Protein AF-A0A1Q7ZIK5-F1 (afdb_monomer_lite)

pLDDT: mean 87.93, std 15.72, range [24.5, 98.38]

Structure (mmCIF, N/CA/C/O backbone):
data_AF-A0A1Q7ZIK5-F1
#
_entry.id   AF-A0A1Q7ZIK5-F1
#
loop_
_atom_site.group_PDB
_atom_site.id
_atom_site.type_symbol
_atom_site.label_atom_id
_atom_site.label_alt_id
_atom_site.label_comp_id
_atom_site.label_asym_id
_atom_site.label_entity_id
_atom_site.label_seq_id
_atom_site.pdbx_PDB_ins_code
_atom_site.Cartn_x
_atom_site.Cartn_y
_atom_site.Cartn_z
_atom_site.occupancy
_atom_site.B_iso_or_equiv
_atom_site.auth_seq_id
_atom_site.auth_comp_id
_atom_site.auth_asym_id
_atom_site.auth_atom_id
_atom_site.pdbx_PDB_model_num
ATOM 1 N N . MET A 1 1 ? -11.749 4.848 -0.847 1.00 57.59 1 MET A N 1
ATOM 2 C CA . MET A 1 1 ? -12.678 5.345 -1.889 1.00 57.59 1 MET A CA 1
ATOM 3 C C . MET A 1 1 ? -13.365 4.226 -2.678 1.00 57.59 1 MET A C 1
ATOM 5 O O . MET A 1 1 ? -14.550 4.352 -2.935 1.00 57.59 1 MET A O 1
ATOM 9 N N . TRP A 1 2 ? -12.686 3.134 -3.055 1.00 75.44 2 TRP A N 1
ATOM 10 C CA . TRP A 1 2 ? -13.337 2.030 -3.786 1.00 75.44 2 TRP A CA 1
ATOM 11 C C . TRP A 1 2 ? -14.193 1.125 -2.896 1.00 75.44 2 TRP A C 1
ATOM 13 O O . TRP A 1 2 ? -15.340 0.863 -3.230 1.00 75.44 2 TRP A O 1
ATOM 23 N N . LEU A 1 3 ? -13.680 0.727 -1.728 1.00 86.06 3 LEU A N 1
ATOM 24 C CA . LEU A 1 3 ? -14.415 -0.133 -0.794 1.00 86.06 3 LEU A CA 1
ATOM 25 C C . LEU A 1 3 ? -15.762 0.475 -0.373 1.00 86.06 3 LEU A C 1
ATOM 27 O O . LEU A 1 3 ? -16.782 -0.201 -0.403 1.00 86.06 3 LEU A O 1
ATOM 31 N N . SER A 1 4 ? -15.779 1.777 -0.075 1.00 89.38 4 SER A N 1
ATOM 32 C CA . SER A 1 4 ? -17.005 2.503 0.266 1.00 89.38 4 SER A CA 1
ATOM 33 C C . SER A 1 4 ? -18.048 2.453 -0.850 1.00 89.38 4 SER A C 1
ATOM 35 O O . SER A 1 4 ? -19.224 2.278 -0.563 1.00 89.38 4 SER A O 1
ATOM 37 N N . ARG A 1 5 ? -17.624 2.548 -2.119 1.00 89.31 5 ARG A N 1
ATOM 38 C CA . ARG A 1 5 ? -18.533 2.456 -3.271 1.00 89.31 5 ARG A CA 1
ATOM 39 C C . ARG A 1 5 ? -19.112 1.054 -3.433 1.00 89.31 5 ARG A C 1
ATOM 41 O O . ARG A 1 5 ? -20.287 0.934 -3.744 1.00 89.31 5 ARG A O 1
ATOM 48 N N . TYR A 1 6 ? -18.314 0.010 -3.205 1.00 90.44 6 TYR A N 1
ATOM 49 C CA . TYR A 1 6 ? -18.807 -1.368 -3.273 1.00 90.44 6 TYR A CA 1
ATOM 50 C C . TYR A 1 6 ? -19.831 -1.668 -2.173 1.00 90.44 6 TYR A C 1
ATOM 52 O O . TYR A 1 6 ? -20.862 -2.263 -2.465 1.00 90.44 6 TYR A O 1
ATOM 60 N N . PHE A 1 7 ? -19.609 -1.193 -0.944 1.00 92.88 7 PHE A N 1
ATOM 61 C CA . PHE A 1 7 ? -20.607 -1.314 0.124 1.00 92.88 7 PHE A CA 1
ATOM 62 C C . PHE A 1 7 ? -21.883 -0.517 -0.174 1.00 92.88 7 PHE A C 1
ATOM 64 O O . PHE A 1 7 ? -22.978 -1.041 -0.003 1.00 92.88 7 PHE A O 1
ATOM 71 N N . GLN A 1 8 ? -21.761 0.709 -0.690 1.00 94.31 8 GLN A N 1
ATOM 72 C CA . GLN A 1 8 ? -22.925 1.495 -1.117 1.00 94.31 8 GLN A CA 1
ATOM 73 C C . GLN A 1 8 ? -23.717 0.786 -2.224 1.00 94.31 8 GLN A C 1
ATOM 75 O O . GLN A 1 8 ? -24.938 0.712 -2.149 1.00 94.31 8 GLN A O 1
ATOM 80 N N . ALA A 1 9 ? -23.033 0.215 -3.220 1.00 93.06 9 ALA A N 1
ATOM 81 C CA . ALA A 1 9 ? -23.671 -0.548 -4.293 1.00 93.06 9 ALA A CA 1
ATOM 82 C C . ALA A 1 9 ? -24.363 -1.828 -3.790 1.00 93.06 9 ALA A C 1
ATOM 84 O O . ALA A 1 9 ? -25.327 -2.276 -4.401 1.00 93.06 9 ALA A O 1
ATOM 85 N N . ALA A 1 10 ? -23.896 -2.393 -2.675 1.00 94.88 10 ALA A N 1
ATOM 86 C CA . ALA A 1 10 ? -24.531 -3.519 -1.997 1.00 94.88 10 ALA A CA 1
ATOM 87 C C . ALA A 1 10 ? -25.667 -3.103 -1.033 1.00 94.88 10 ALA A C 1
ATOM 89 O O . ALA A 1 10 ? -26.236 -3.964 -0.371 1.00 94.88 10 ALA A O 1
ATOM 90 N N . GLY A 1 11 ? -26.007 -1.809 -0.951 1.00 96.38 11 GLY A N 1
ATOM 91 C CA . GLY A 1 11 ? -27.135 -1.301 -0.162 1.00 96.38 11 GLY A CA 1
ATOM 92 C C . GLY A 1 11 ? -26.805 -0.876 1.272 1.00 96.38 11 GLY A C 1
ATOM 93 O O . GLY A 1 11 ? -27.720 -0.591 2.039 1.00 96.38 11 GLY A O 1
ATOM 94 N N . TYR A 1 12 ? -25.526 -0.806 1.653 1.00 95.69 12 TYR A N 1
ATOM 95 C CA . TYR A 1 12 ? -25.126 -0.374 2.997 1.00 95.69 12 TYR A CA 1
ATOM 96 C C . TYR A 1 12 ? -25.009 1.153 3.111 1.00 95.69 12 TYR A C 1
ATOM 98 O O . TYR A 1 12 ? -24.495 1.822 2.207 1.00 95.69 12 TYR A O 1
ATOM 106 N N . GLU A 1 13 ? -25.396 1.710 4.264 1.00 95.12 13 GLU A N 1
ATOM 107 C CA . GLU A 1 13 ? -25.057 3.092 4.620 1.00 95.12 13 GLU A CA 1
ATOM 108 C C . GLU A 1 13 ? -23.556 3.179 4.932 1.00 95.12 13 GLU A C 1
ATOM 110 O O . GLU A 1 13 ? -23.031 2.456 5.778 1.00 95.12 13 GLU A O 1
ATOM 115 N N . VAL A 1 14 ? -22.840 4.066 4.236 1.00 95.25 14 VAL A N 1
ATOM 116 C CA . VAL A 1 14 ? -21.386 4.202 4.385 1.00 95.25 14 VAL A CA 1
ATOM 117 C C . VAL A 1 14 ? -21.007 5.640 4.687 1.00 95.25 14 VAL A C 1
ATOM 119 O O . VAL A 1 14 ? -21.276 6.551 3.903 1.00 95.25 14 VAL A O 1
ATOM 122 N N . ILE A 1 15 ? -20.278 5.823 5.786 1.00 93.56 15 ILE A N 1
ATOM 123 C CA . ILE A 1 15 ? -19.654 7.091 6.160 1.00 93.56 15 ILE A CA 1
ATOM 124 C C . ILE A 1 15 ? -18.158 6.994 5.836 1.00 93.56 15 ILE A C 1
ATOM 126 O O . ILE A 1 15 ? -17.386 6.394 6.580 1.00 93.56 15 ILE A O 1
ATOM 130 N N . ALA A 1 16 ? -17.735 7.581 4.715 1.00 92.00 16 ALA A N 1
ATOM 131 C CA . ALA A 1 16 ? -16.318 7.719 4.378 1.00 92.00 16 ALA A CA 1
ATOM 132 C C . ALA A 1 16 ? -15.772 9.027 4.968 1.00 92.00 16 ALA A C 1
ATOM 134 O O . ALA A 1 16 ? -16.321 10.096 4.701 1.00 92.00 16 ALA A O 1
ATOM 135 N N . VAL A 1 17 ? -14.697 8.953 5.759 1.00 88.25 17 VAL A N 1
ATOM 136 C CA . VAL A 1 17 ? -14.176 10.110 6.503 1.00 88.25 17 VAL A CA 1
ATOM 137 C C . VAL A 1 17 ? -12.766 10.479 6.063 1.00 88.25 17 VAL A C 1
ATOM 139 O O . VAL A 1 17 ? -11.887 9.626 5.995 1.00 88.25 17 VAL A O 1
ATOM 142 N N . SER A 1 18 ? -12.600 11.786 5.840 1.00 80.38 18 SER A N 1
ATOM 143 C CA . SER A 1 18 ? -11.388 12.524 5.485 1.00 80.38 18 SER A CA 1
ATOM 144 C C . SER A 1 18 ? -10.698 12.111 4.179 1.00 80.38 18 SER A C 1
ATOM 146 O O . SER A 1 18 ? -10.170 11.014 4.022 1.00 80.38 18 SER A O 1
ATOM 148 N N . ALA A 1 19 ? -10.634 13.062 3.245 1.00 79.56 19 ALA A N 1
ATOM 149 C CA . ALA A 1 19 ? -9.763 13.011 2.070 1.00 79.56 19 ALA A CA 1
ATOM 150 C C . ALA A 1 19 ? -8.493 13.865 2.257 1.00 79.56 19 ALA A C 1
ATOM 152 O O . ALA A 1 19 ? -7.706 14.006 1.324 1.00 79.56 19 ALA A O 1
ATOM 153 N N . SER A 1 20 ? -8.302 14.459 3.444 1.00 80.88 20 SER A N 1
ATOM 154 C CA . SER A 1 20 ? -7.236 15.432 3.684 1.00 80.88 20 SER A CA 1
ATOM 155 C C . SER A 1 20 ? -5.861 14.759 3.677 1.00 80.88 20 SER A C 1
ATOM 157 O O . SER A 1 20 ? -5.710 13.758 4.380 1.00 80.88 20 SER A O 1
ATOM 159 N N . PRO A 1 21 ? -4.850 15.295 2.965 1.00 76.50 21 PRO A N 1
ATOM 160 C CA . PRO A 1 21 ? -3.454 14.834 3.016 1.00 76.50 21 PRO A CA 1
ATOM 161 C C . PRO A 1 21 ? -2.836 14.960 4.408 1.00 76.50 21 PRO A C 1
ATOM 163 O O . PRO A 1 21 ? -1.992 14.170 4.837 1.00 76.50 21 PRO A O 1
ATOM 166 N N . ASN A 1 22 ? -3.245 16.013 5.118 1.00 84.94 22 ASN A N 1
ATOM 167 C CA . ASN A 1 22 ? -2.619 16.438 6.352 1.00 84.94 22 ASN A CA 1
ATOM 168 C C . ASN A 1 22 ? -3.062 15.526 7.498 1.00 84.94 22 ASN A C 1
ATOM 170 O O . ASN A 1 22 ? -4.242 15.465 7.840 1.00 84.94 22 ASN A O 1
ATOM 174 N N . ARG A 1 23 ? -2.095 14.848 8.125 1.00 81.12 23 ARG A N 1
ATOM 175 C CA . ARG A 1 23 ? -2.347 13.878 9.199 1.00 81.12 23 ARG A CA 1
ATOM 176 C C . ARG A 1 23 ? -3.125 14.459 10.386 1.00 81.12 23 ARG A C 1
ATOM 178 O O . ARG A 1 23 ? -3.911 13.735 10.983 1.00 81.12 23 ARG A O 1
ATOM 185 N N . TYR A 1 24 ? -2.927 15.737 10.717 1.00 86.81 24 TYR A N 1
ATOM 186 C CA . TYR A 1 24 ? -3.580 16.380 11.860 1.00 86.81 24 TYR A CA 1
ATOM 187 C C . TYR A 1 24 ? -5.035 16.716 11.547 1.00 86.81 24 TYR A C 1
ATOM 189 O O . TYR A 1 24 ? -5.924 16.371 12.318 1.00 86.81 24 TYR A O 1
ATOM 197 N N . VAL A 1 25 ? -5.288 17.305 10.375 1.00 88.12 25 VAL A N 1
ATOM 198 C CA . VAL A 1 25 ? -6.655 17.570 9.894 1.00 88.12 25 VAL A CA 1
ATOM 199 C C . VAL A 1 25 ? -7.418 16.256 9.746 1.00 88.12 25 VAL A C 1
ATOM 201 O O . VAL A 1 25 ? -8.533 16.127 10.238 1.00 88.12 25 VAL A O 1
ATOM 204 N N . ARG A 1 26 ? -6.773 15.236 9.168 1.00 88.75 26 ARG A N 1
ATOM 205 C CA . ARG A 1 26 ? -7.337 13.890 9.041 1.00 88.75 26 ARG A CA 1
ATOM 206 C C . ARG A 1 26 ? -7.701 13.283 10.395 1.00 88.75 26 ARG A C 1
ATOM 208 O O . ARG A 1 26 ? -8.775 12.705 10.533 1.00 88.75 26 ARG A O 1
ATOM 215 N N . LEU A 1 27 ? -6.831 13.423 11.395 1.00 90.25 27 LEU A N 1
ATOM 216 C CA . LEU A 1 27 ? -7.097 12.949 12.751 1.00 90.25 27 LEU A CA 1
ATOM 217 C C . LEU A 1 27 ? -8.299 13.662 13.381 1.00 90.25 27 LEU A C 1
ATOM 219 O O . LEU A 1 27 ? -9.147 12.997 13.979 1.00 90.25 27 LEU A O 1
ATOM 223 N N . LEU A 1 28 ? -8.383 14.987 13.238 1.00 92.31 28 LEU A N 1
ATOM 224 C CA . LEU A 1 28 ? -9.502 15.779 13.749 1.00 92.31 28 LEU A CA 1
ATOM 225 C C . LEU A 1 28 ? -10.820 15.383 13.075 1.00 92.31 28 LEU A C 1
ATOM 227 O O . LEU A 1 28 ? -11.790 15.110 13.780 1.00 92.31 28 LEU A O 1
ATOM 231 N N . ASP A 1 29 ? -10.838 15.254 11.746 1.00 92.75 29 ASP A N 1
ATOM 232 C CA . ASP A 1 29 ? -12.013 14.818 10.980 1.00 92.75 29 ASP A CA 1
ATOM 233 C C . ASP A 1 29 ? -12.523 13.449 11.449 1.00 92.75 29 ASP A C 1
ATOM 235 O O . ASP A 1 29 ? -13.723 13.263 11.688 1.00 92.75 29 ASP A O 1
ATOM 239 N N . ILE A 1 30 ? -11.606 12.483 11.583 1.00 93.19 30 ILE A N 1
ATOM 240 C CA . ILE A 1 30 ? -11.917 11.119 12.026 1.00 93.19 30 ILE A CA 1
ATOM 241 C C . ILE A 1 30 ? -12.457 11.146 13.453 1.00 93.19 30 ILE A C 1
ATOM 243 O O . ILE A 1 30 ? -13.531 10.605 13.710 1.00 93.19 30 ILE A O 1
ATOM 247 N N . THR A 1 31 ? -11.757 11.819 14.365 1.00 93.75 31 THR A N 1
ATOM 248 C CA . THR A 1 31 ? -12.138 11.915 15.781 1.00 93.75 31 THR A CA 1
ATOM 249 C C . THR A 1 31 ? -13.514 12.553 15.939 1.00 93.75 31 THR A C 1
ATOM 251 O O . THR A 1 31 ? -14.400 11.976 16.570 1.00 93.75 31 THR A O 1
ATOM 254 N N . TRP A 1 32 ? -13.729 13.709 15.308 1.00 94.75 32 TRP A N 1
ATOM 255 C CA . TRP A 1 32 ? -15.002 14.423 15.339 1.00 94.75 32 TRP A CA 1
ATOM 256 C C . TRP A 1 32 ? -16.145 13.574 14.786 1.00 94.75 32 TRP A C 1
ATOM 258 O O . TRP A 1 32 ? -17.219 13.497 15.390 1.00 94.75 32 TRP A O 1
ATOM 268 N N . THR A 1 33 ? -15.917 12.892 13.662 1.00 94.06 33 THR A N 1
ATOM 269 C CA . THR A 1 33 ? -16.952 12.063 13.039 1.00 94.06 33 THR A CA 1
ATOM 270 C C . THR A 1 33 ? -17.300 10.855 13.897 1.00 94.06 33 THR A C 1
ATOM 272 O O . THR A 1 33 ? -18.488 10.592 14.099 1.00 94.06 33 THR A O 1
ATOM 275 N N . LEU A 1 34 ? -16.297 10.157 14.441 1.00 94.94 34 LEU A N 1
ATOM 276 C CA . LEU A 1 34 ? -16.517 9.012 15.323 1.00 94.94 34 LEU A CA 1
ATOM 277 C C . LEU A 1 34 ? -17.310 9.417 16.565 1.00 94.94 34 LEU A C 1
ATOM 279 O O . LEU A 1 34 ? -18.266 8.731 16.911 1.00 94.94 34 LEU A O 1
ATOM 283 N N . LEU A 1 35 ? -16.990 10.554 17.188 1.00 94.25 35 LEU A N 1
ATOM 284 C CA . LEU A 1 35 ? -17.707 11.037 18.371 1.00 94.25 35 LEU A CA 1
ATOM 285 C C . LEU A 1 35 ? -19.143 11.472 18.042 1.00 94.25 35 LEU A C 1
ATOM 287 O O . LEU A 1 35 ? -20.090 11.046 18.709 1.00 94.25 35 LEU A O 1
ATOM 291 N N . ARG A 1 36 ? -19.326 12.284 16.993 1.00 95.62 36 ARG A N 1
ATOM 292 C CA . ARG A 1 36 ? -20.636 12.847 16.622 1.00 95.62 36 ARG A CA 1
ATOM 293 C C . ARG A 1 36 ? -21.595 11.796 16.069 1.00 95.62 36 ARG A C 1
ATOM 295 O O . ARG A 1 36 ? -22.799 11.884 16.301 1.00 95.62 36 ARG A O 1
ATOM 302 N N . ARG A 1 37 ? -21.084 10.816 15.319 1.00 93.38 37 ARG A N 1
ATOM 303 C CA . ARG A 1 37 ? -21.894 9.792 14.638 1.00 93.38 37 ARG A CA 1
ATOM 304 C C . ARG A 1 37 ? -21.822 8.419 15.300 1.00 93.38 37 ARG A C 1
ATOM 306 O O . ARG A 1 37 ? -22.319 7.465 14.717 1.00 93.38 37 ARG A O 1
ATOM 313 N N . ARG A 1 38 ? -21.290 8.306 16.524 1.00 92.50 38 ARG A N 1
ATOM 314 C CA . ARG A 1 38 ? -21.087 7.015 17.212 1.00 92.50 38 ARG A CA 1
ATOM 315 C C . ARG A 1 38 ? -22.305 6.088 17.233 1.00 92.50 38 ARG A C 1
ATOM 317 O O . ARG A 1 38 ? -22.126 4.886 17.161 1.00 92.50 38 ARG A O 1
ATOM 324 N N . ARG A 1 39 ? -23.529 6.627 17.311 1.00 92.88 39 ARG A N 1
ATOM 325 C CA . ARG A 1 39 ? -24.778 5.836 17.346 1.00 92.88 39 ARG A CA 1
ATOM 326 C C . ARG A 1 39 ? -25.260 5.346 15.974 1.00 92.88 39 ARG A C 1
ATOM 328 O O . ARG A 1 39 ? -26.231 4.610 15.924 1.00 92.88 39 ARG A O 1
ATOM 335 N N . ARG A 1 40 ? -24.641 5.800 14.880 1.00 94.00 40 ARG A N 1
ATOM 336 C CA . ARG A 1 40 ? -24.978 5.425 13.493 1.00 94.00 40 ARG A CA 1
ATOM 337 C C . ARG A 1 40 ? -23.931 4.508 12.859 1.00 94.00 40 ARG A C 1
ATOM 339 O O . ARG A 1 40 ? -23.928 4.329 11.650 1.00 94.00 40 ARG A O 1
ATOM 346 N N . ILE A 1 41 ? -22.962 4.048 13.645 1.00 95.31 41 ILE A N 1
ATOM 347 C CA . ILE A 1 41 ? -21.856 3.229 13.162 1.00 95.31 41 ILE A CA 1
ATOM 348 C C . ILE A 1 41 ? -21.990 1.879 13.845 1.00 95.31 41 ILE A C 1
ATOM 350 O O . ILE A 1 41 ? -21.792 1.789 15.052 1.00 95.31 41 ILE A O 1
ATOM 354 N N . ASP A 1 42 ? -22.294 0.844 13.073 1.00 95.12 42 ASP A N 1
ATOM 355 C CA . ASP A 1 42 ? -22.310 -0.532 13.576 1.00 95.12 42 ASP A CA 1
ATOM 356 C C . ASP A 1 42 ? -20.907 -1.152 13.494 1.00 95.12 42 ASP A C 1
ATOM 358 O O . ASP A 1 42 ? -20.417 -1.784 14.436 1.00 95.12 42 ASP A O 1
ATOM 362 N N . ILE A 1 43 ? -20.229 -0.918 12.364 1.00 96.94 43 ILE A N 1
ATOM 363 C CA . ILE A 1 43 ? -18.912 -1.471 12.044 1.00 96.94 43 ILE A CA 1
ATOM 364 C C . ILE A 1 43 ? -17.974 -0.352 11.587 1.00 96.94 43 ILE A C 1
ATOM 366 O O . ILE A 1 43 ? -18.275 0.415 10.672 1.00 96.94 43 ILE A O 1
ATOM 370 N N . LEU A 1 44 ? -16.796 -0.298 12.203 1.00 96.81 44 LEU A N 1
ATOM 371 C CA . LEU A 1 44 ? -15.713 0.611 11.871 1.00 96.81 44 LEU A CA 1
ATOM 372 C C . LEU A 1 44 ? -14.619 -0.129 11.090 1.00 96.81 44 LEU A C 1
ATOM 374 O O . LEU A 1 44 ? -13.911 -0.976 11.634 1.00 96.81 44 LEU A O 1
ATOM 378 N N . PHE A 1 45 ? -14.437 0.249 9.826 1.00 96.12 45 PHE A N 1
ATOM 379 C CA . PHE A 1 45 ? -13.308 -0.196 9.009 1.00 96.12 45 PHE A CA 1
ATOM 380 C C . PHE A 1 45 ? -12.137 0.780 9.146 1.00 96.12 45 PHE A C 1
ATOM 382 O O . PHE A 1 45 ? -12.250 1.950 8.774 1.00 96.12 45 PHE A O 1
ATOM 389 N N . LEU A 1 46 ? -10.998 0.296 9.643 1.00 94.69 46 LEU A N 1
ATOM 390 C CA . LEU A 1 46 ? -9.763 1.071 9.757 1.00 94.69 46 LEU A CA 1
ATOM 391 C C . LEU A 1 46 ? -8.707 0.524 8.810 1.00 94.69 46 LEU A C 1
ATOM 393 O O . LEU A 1 46 ? -8.298 -0.628 8.916 1.00 94.69 46 LEU A O 1
ATOM 397 N N . HIS A 1 47 ? -8.230 1.371 7.908 1.00 93.19 47 HIS A N 1
ATOM 398 C CA . HIS A 1 47 ? -7.058 1.063 7.103 1.00 93.19 47 HIS A CA 1
ATOM 399 C C . HIS A 1 47 ? -5.810 1.333 7.942 1.00 93.19 47 HIS A C 1
ATOM 401 O O . HIS A 1 47 ? -5.574 2.475 8.325 1.00 93.19 47 HIS A O 1
ATOM 407 N N . VAL A 1 48 ? -5.024 0.296 8.218 1.00 93.38 48 VAL A N 1
ATOM 408 C CA . VAL A 1 48 ? -3.844 0.386 9.078 1.00 93.38 48 VAL A CA 1
ATOM 409 C C . VAL A 1 48 ? -2.580 0.402 8.238 1.00 93.38 48 VAL A C 1
ATOM 411 O O . VAL A 1 48 ? -2.314 -0.534 7.482 1.00 93.38 48 VAL A O 1
ATOM 414 N N . TYR A 1 49 ? -1.797 1.465 8.398 1.00 91.06 49 TYR A N 1
ATOM 415 C CA . TYR A 1 49 ? -0.505 1.655 7.750 1.00 91.06 49 TYR A CA 1
ATOM 416 C C . TYR A 1 49 ? 0.574 1.851 8.820 1.00 91.06 49 TYR A C 1
ATOM 418 O O . TYR A 1 49 ? 0.307 2.374 9.897 1.00 91.06 49 TYR A O 1
ATOM 426 N N . GLY A 1 50 ? 1.809 1.448 8.529 1.00 88.06 50 GLY A N 1
ATOM 427 C CA . GLY A 1 50 ? 2.935 1.722 9.422 1.00 88.06 50 GLY A CA 1
ATOM 428 C C . GLY A 1 50 ? 3.393 3.186 9.390 1.00 88.06 50 GLY A C 1
ATOM 429 O O . GLY A 1 50 ? 3.041 3.965 8.502 1.00 88.06 50 GLY A O 1
ATOM 430 N N . GLY A 1 51 ? 4.259 3.546 10.337 1.00 89.38 51 GLY A N 1
ATOM 431 C CA . GLY A 1 51 ? 4.879 4.868 10.418 1.00 89.38 51 GLY A CA 1
ATOM 432 C C . GLY A 1 51 ? 3.998 5.893 11.131 1.00 89.38 51 GLY A C 1
ATOM 433 O O . GLY A 1 51 ? 3.304 5.580 12.093 1.00 89.38 51 GLY A O 1
ATOM 434 N N . ALA A 1 52 ? 4.039 7.147 10.677 1.00 85.62 52 ALA A N 1
ATOM 435 C CA . ALA A 1 52 ? 3.365 8.249 11.363 1.00 85.62 52 ALA A CA 1
ATOM 436 C C . ALA A 1 52 ? 1.827 8.192 11.312 1.00 85.62 52 ALA A C 1
ATOM 438 O O . ALA A 1 52 ? 1.172 8.822 12.142 1.00 85.62 52 ALA A O 1
ATOM 439 N N . SER A 1 53 ? 1.244 7.464 10.355 1.00 86.94 53 SER A N 1
ATOM 440 C CA . SER A 1 53 ? -0.210 7.254 10.302 1.00 86.94 53 SER A CA 1
ATOM 441 C C . SER A 1 53 ? -0.717 6.452 11.498 1.00 86.94 53 SER A C 1
ATOM 443 O O . SER A 1 53 ? -1.835 6.687 11.937 1.00 86.94 53 SER A O 1
ATOM 445 N N . PHE A 1 54 ? 0.133 5.611 12.098 1.00 93.00 54 PHE A N 1
ATOM 446 C CA . PHE A 1 54 ? -0.250 4.691 13.168 1.00 93.00 54 PHE A CA 1
ATOM 447 C C . PHE A 1 54 ? -0.835 5.383 14.407 1.00 93.00 54 PHE A C 1
ATOM 449 O O . PHE A 1 54 ? -1.648 4.801 15.120 1.00 93.00 54 PHE A O 1
ATOM 456 N N . VAL A 1 55 ? -0.504 6.661 14.629 1.00 93.75 55 VAL A N 1
ATOM 457 C CA . VAL A 1 55 ? -1.151 7.507 15.648 1.00 93.75 55 VAL A CA 1
ATOM 458 C C . VAL A 1 55 ? -2.644 7.683 15.369 1.00 93.75 55 VAL A C 1
ATOM 460 O O . VAL A 1 55 ? -3.460 7.597 16.284 1.00 93.75 55 VAL A O 1
ATOM 463 N N . VAL A 1 56 ? -3.016 7.903 14.107 1.00 93.00 56 VAL A N 1
ATOM 464 C CA . VAL A 1 56 ? -4.412 8.061 13.689 1.00 93.00 56 VAL A CA 1
ATOM 465 C C . VAL A 1 56 ? -5.179 6.769 13.916 1.00 93.00 56 VAL A C 1
ATOM 467 O O . VAL A 1 56 ? -6.260 6.790 14.501 1.00 93.00 56 VAL A O 1
ATOM 470 N N . GLU A 1 57 ? -4.603 5.640 13.513 1.00 94.31 57 GLU A N 1
ATOM 471 C CA . GLU A 1 57 ? -5.230 4.333 13.698 1.00 94.31 57 GLU A CA 1
ATOM 472 C C . GLU A 1 57 ? -5.359 3.944 15.177 1.00 94.31 57 GLU A C 1
ATOM 474 O O . GLU A 1 57 ? -6.363 3.352 15.588 1.00 94.31 57 GLU A O 1
ATOM 479 N N . ASP A 1 58 ? -4.395 4.331 16.009 1.00 97.19 58 ASP A N 1
ATOM 480 C CA . ASP A 1 58 ? -4.465 4.150 17.455 1.00 97.19 58 ASP A CA 1
ATOM 481 C C . ASP A 1 58 ? -5.621 4.943 18.081 1.00 97.19 58 ASP A C 1
ATOM 483 O O . ASP A 1 58 ? -6.465 4.360 18.765 1.00 97.19 58 ASP A O 1
ATOM 487 N N . VAL A 1 59 ? -5.702 6.247 17.810 1.00 96.81 59 VAL A N 1
ATOM 488 C CA . VAL A 1 59 ? -6.762 7.107 18.358 1.00 96.81 59 VAL A CA 1
ATOM 489 C C . VAL A 1 59 ? -8.136 6.669 17.847 1.00 96.81 59 VAL A C 1
ATOM 491 O O . VAL A 1 59 ? -9.061 6.493 18.640 1.00 96.81 59 VAL A O 1
ATOM 494 N N . ALA A 1 60 ? -8.269 6.419 16.542 1.00 96.06 60 ALA A N 1
ATOM 495 C CA . ALA A 1 60 ? -9.532 6.007 15.938 1.00 96.06 60 ALA A CA 1
ATOM 496 C C . ALA A 1 60 ? -10.023 4.659 16.487 1.00 96.06 60 ALA A C 1
ATOM 498 O O . ALA A 1 60 ? -11.190 4.530 16.856 1.00 96.06 60 ALA A O 1
ATOM 499 N N . SER A 1 61 ? -9.133 3.665 16.602 1.00 97.44 61 SER A N 1
ATOM 500 C CA . SER A 1 61 ? -9.493 2.358 17.169 1.00 97.44 61 SER A CA 1
ATOM 501 C C . SER A 1 61 ? -9.824 2.434 18.656 1.00 97.44 61 SER A C 1
ATOM 503 O O . SER A 1 61 ? -10.682 1.691 19.129 1.00 97.44 61 SER A O 1
ATOM 505 N N . PHE A 1 62 ? -9.180 3.334 19.404 1.00 98.00 62 PHE A N 1
ATOM 506 C CA . PHE A 1 62 ? -9.520 3.575 20.802 1.00 98.00 62 PHE A CA 1
ATOM 507 C C . PHE A 1 62 ? -10.930 4.155 20.944 1.00 98.00 62 PHE A C 1
ATOM 509 O O . PHE A 1 62 ? -11.751 3.573 21.651 1.00 98.00 62 PHE A O 1
ATOM 516 N N . ILE A 1 63 ? -11.238 5.238 20.221 1.00 97.25 63 ILE A N 1
ATOM 517 C CA . ILE A 1 63 ? -12.567 5.868 20.244 1.00 97.25 63 ILE A CA 1
ATOM 518 C C . ILE A 1 63 ? -13.640 4.877 19.793 1.00 97.25 63 ILE A C 1
ATOM 520 O O . ILE A 1 63 ? -14.689 4.783 20.435 1.00 97.25 63 ILE A O 1
ATOM 524 N N . GLY A 1 64 ? -13.372 4.118 18.725 1.00 96.62 64 GLY A N 1
ATOM 525 C CA . GLY A 1 64 ? -14.292 3.101 18.228 1.00 96.62 64 GLY A CA 1
ATOM 526 C C . GLY A 1 64 ? -14.595 2.040 19.285 1.00 96.62 64 GLY A C 1
ATOM 527 O O . GLY A 1 64 ? -15.756 1.740 19.561 1.00 96.62 64 GLY A O 1
ATOM 528 N N . ARG A 1 65 ? -13.556 1.545 19.972 1.00 97.06 65 ARG A N 1
ATOM 529 C CA . ARG A 1 65 ? -13.714 0.528 21.016 1.00 97.06 65 ARG A CA 1
ATOM 530 C C . ARG A 1 65 ? -14.493 1.064 22.215 1.00 97.06 65 ARG A C 1
ATOM 532 O O . ARG A 1 65 ? -15.391 0.382 22.699 1.00 97.06 65 ARG A O 1
ATOM 539 N N . CYS A 1 66 ? -14.187 2.280 22.668 1.00 96.62 66 CYS A N 1
ATOM 540 C CA . CYS A 1 66 ? -14.923 2.948 23.747 1.00 96.62 66 CYS A CA 1
ATOM 541 C C . CYS A 1 66 ? -16.382 3.245 23.372 1.00 96.62 66 CYS A C 1
ATOM 543 O O . CYS A 1 66 ? -17.239 3.321 24.247 1.00 96.62 66 CYS A O 1
ATOM 545 N N . SER A 1 67 ? -16.669 3.399 22.080 1.00 95.62 67 SER A N 1
ATOM 546 C CA . SER A 1 67 ? -18.020 3.630 21.565 1.00 95.62 67 SER A CA 1
ATOM 547 C C . SER A 1 67 ? -18.816 2.341 21.329 1.00 95.62 67 SER A C 1
ATOM 549 O O . SER A 1 67 ? -19.978 2.428 20.946 1.00 95.62 67 SER A O 1
ATOM 551 N N . GLY A 1 68 ? -18.219 1.165 21.562 1.00 95.25 68 GLY A N 1
ATOM 552 C CA . GLY A 1 68 ? -18.865 -0.137 21.370 1.00 95.25 68 GLY A CA 1
ATOM 553 C C . GLY A 1 68 ? -18.907 -0.623 19.918 1.00 95.25 68 GLY A C 1
ATOM 554 O O . GLY A 1 68 ? -19.616 -1.583 19.628 1.00 95.25 68 GLY A O 1
ATOM 555 N N . HIS A 1 69 ? -18.162 0.010 19.005 1.00 97.12 69 HIS A N 1
ATOM 556 C CA . HIS A 1 69 ? -18.128 -0.387 17.594 1.00 97.12 69 HIS A CA 1
ATOM 557 C C . HIS A 1 69 ? -17.424 -1.726 17.403 1.00 97.12 69 HIS A C 1
ATOM 559 O O . HIS A 1 69 ? -16.420 -2.005 18.066 1.00 97.12 69 HIS A O 1
ATOM 565 N N . ARG A 1 70 ? -17.898 -2.514 16.431 1.00 98.00 70 ARG A N 1
ATOM 566 C CA . ARG A 1 70 ? -17.118 -3.631 15.886 1.00 98.00 70 ARG A CA 1
ATOM 567 C C . ARG A 1 70 ? -16.030 -3.081 14.976 1.00 98.00 70 ARG A C 1
ATOM 569 O O . ARG A 1 70 ? -16.324 -2.279 14.094 1.00 98.00 70 ARG A O 1
ATOM 576 N N . ILE A 1 71 ? -14.782 -3.487 15.175 1.00 98.31 71 ILE A N 1
ATOM 577 C CA . ILE A 1 71 ? -13.630 -2.920 14.467 1.00 98.31 71 ILE A CA 1
ATOM 578 C C . ILE A 1 71 ? -13.016 -3.961 13.537 1.00 98.31 71 ILE A C 1
ATOM 580 O O . ILE A 1 71 ? -12.539 -5.005 13.980 1.00 98.31 71 ILE A O 1
ATOM 584 N N . ILE A 1 72 ? -12.948 -3.629 12.250 1.00 98.12 72 ILE A N 1
ATOM 585 C CA . ILE A 1 72 ? -12.213 -4.402 11.248 1.00 98.12 72 ILE A CA 1
ATOM 586 C C . ILE A 1 72 ? -10.976 -3.604 10.841 1.00 98.12 72 ILE A C 1
ATOM 588 O O . ILE A 1 72 ? -11.081 -2.520 10.264 1.00 98.12 72 ILE A O 1
ATOM 592 N N . MET A 1 73 ? -9.794 -4.139 11.140 1.00 97.75 73 MET A N 1
ATOM 593 C CA . MET A 1 73 ? -8.518 -3.537 10.755 1.00 97.75 73 MET A CA 1
ATOM 594 C C . MET A 1 73 ? -7.999 -4.159 9.460 1.00 97.75 73 MET A C 1
ATOM 596 O O . MET A 1 73 ? -7.738 -5.357 9.393 1.00 97.75 73 MET A O 1
ATOM 600 N N . MET A 1 74 ? -7.823 -3.334 8.432 1.00 96.06 74 MET A N 1
ATOM 601 C CA . MET A 1 74 ? -7.314 -3.730 7.121 1.00 96.06 74 MET A CA 1
ATOM 602 C C . MET A 1 74 ? -5.851 -3.306 6.999 1.00 96.06 74 MET A C 1
ATOM 604 O O . MET A 1 74 ? -5.547 -2.120 6.870 1.00 96.06 74 MET A O 1
ATOM 608 N N . LEU A 1 75 ? -4.933 -4.266 7.066 1.00 95.62 75 LEU A N 1
ATOM 609 C CA . LEU A 1 75 ? -3.499 -4.011 7.024 1.00 95.62 75 LEU A CA 1
ATOM 610 C C . LEU A 1 75 ? -3.047 -3.650 5.613 1.00 95.62 75 LEU A C 1
ATOM 612 O O . LEU A 1 75 ? -3.357 -4.335 4.634 1.00 95.62 75 LEU A O 1
ATOM 616 N N . HIS A 1 76 ? -2.232 -2.610 5.516 1.00 91.12 76 HIS A N 1
ATOM 617 C CA . HIS A 1 76 ? -1.654 -2.153 4.268 1.00 91.12 76 HIS A CA 1
ATOM 618 C C . HIS A 1 76 ? -0.207 -1.686 4.453 1.00 91.12 76 HIS A C 1
ATOM 620 O O . HIS A 1 76 ? 0.239 -1.348 5.544 1.00 91.12 76 HIS A O 1
ATOM 626 N N . GLY A 1 77 ? 0.502 -1.585 3.328 1.00 86.00 77 GLY A N 1
ATOM 627 C CA . GLY A 1 77 ? 1.862 -1.052 3.273 1.00 86.00 77 GLY A CA 1
ATOM 628 C C . GLY A 1 77 ? 2.917 -2.144 3.398 1.00 86.00 77 GLY A C 1
ATOM 629 O O . GLY A 1 77 ? 2.858 -2.984 4.285 1.00 86.00 77 GLY A O 1
ATOM 630 N N . GLY A 1 78 ? 3.893 -2.126 2.490 1.00 83.25 78 GLY A N 1
ATOM 631 C CA . GLY A 1 78 ? 4.974 -3.113 2.479 1.00 83.25 78 GLY A CA 1
ATOM 632 C C . GLY A 1 78 ? 5.911 -3.008 3.682 1.00 83.25 78 GLY A C 1
ATOM 633 O O . GLY A 1 78 ? 6.487 -4.013 4.052 1.00 83.25 78 GLY A O 1
ATOM 634 N N . SER A 1 79 ? 5.997 -1.828 4.310 1.00 86.69 79 SER A N 1
ATOM 635 C CA . SER A 1 79 ? 6.859 -1.545 5.468 1.00 86.69 79 SER A CA 1
ATOM 636 C C . SER A 1 79 ? 6.230 -1.897 6.824 1.00 86.69 79 SER A C 1
ATOM 638 O O . SER A 1 79 ? 6.714 -1.478 7.876 1.00 86.69 79 SER A O 1
ATOM 640 N N . MET A 1 80 ? 5.055 -2.530 6.809 1.00 91.12 80 MET A N 1
ATOM 641 C CA . MET A 1 80 ? 4.313 -2.848 8.024 1.00 91.12 80 MET A CA 1
ATOM 642 C C . MET A 1 80 ? 5.049 -3.868 8.910 1.00 91.12 80 MET A C 1
ATOM 644 O O . MET A 1 80 ? 5.117 -3.619 10.111 1.00 91.12 80 MET A O 1
ATOM 648 N N . PRO A 1 81 ? 5.652 -4.955 8.381 1.00 93.00 81 PRO A N 1
ATOM 649 C CA . PRO A 1 81 ? 6.415 -5.892 9.208 1.00 93.00 81 PRO A CA 1
ATOM 650 C C . PRO A 1 81 ? 7.577 -5.220 9.954 1.00 93.00 81 PRO A C 1
ATOM 652 O O . PRO A 1 81 ? 7.731 -5.411 11.160 1.00 93.00 81 PRO A O 1
ATOM 655 N N . GLU A 1 82 ? 8.349 -4.367 9.276 1.00 93.06 82 GLU A N 1
ATOM 656 C CA . GLU A 1 82 ? 9.478 -3.639 9.868 1.00 93.06 82 GLU A CA 1
ATOM 657 C C . GLU A 1 82 ? 9.006 -2.645 10.938 1.00 93.06 82 GLU A C 1
ATOM 659 O O . GLU A 1 82 ? 9.631 -2.499 11.993 1.00 93.06 82 GLU A O 1
ATOM 664 N N . PHE A 1 83 ? 7.870 -1.985 10.700 1.00 94.44 83 PHE A N 1
ATOM 665 C CA . PHE A 1 83 ? 7.238 -1.112 11.685 1.00 94.44 83 PHE A CA 1
ATOM 666 C C . PHE A 1 83 ? 6.785 -1.893 12.926 1.00 94.44 83 PHE A C 1
ATOM 668 O O . PHE A 1 83 ? 7.057 -1.475 14.052 1.00 94.44 83 PHE A O 1
ATOM 675 N N . MET A 1 84 ? 6.132 -3.042 12.741 1.00 95.00 84 MET A N 1
ATOM 676 C CA . MET A 1 84 ? 5.659 -3.877 13.846 1.00 95.00 84 MET A CA 1
ATOM 677 C C . MET A 1 84 ? 6.811 -4.426 14.691 1.00 95.00 84 MET A C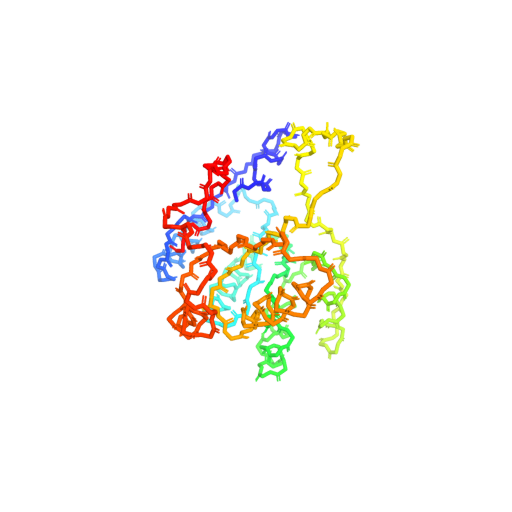 1
ATOM 679 O O . MET A 1 84 ? 6.712 -4.437 15.921 1.00 95.00 84 MET A O 1
ATOM 683 N N . ALA A 1 85 ? 7.916 -4.811 14.046 1.00 94.00 85 ALA A N 1
ATOM 684 C CA . ALA A 1 85 ? 9.137 -5.246 14.717 1.00 94.00 85 ALA A CA 1
ATOM 685 C C . ALA A 1 85 ? 9.784 -4.110 15.526 1.00 94.00 85 ALA A C 1
ATOM 687 O O . ALA A 1 85 ? 10.254 -4.335 16.640 1.00 94.00 85 ALA A O 1
ATOM 688 N N . SER A 1 86 ? 9.748 -2.882 14.998 1.00 95.75 86 SER A N 1
ATOM 689 C CA . SER A 1 86 ? 10.282 -1.686 15.664 1.00 95.75 86 SER A CA 1
ATOM 690 C C . SER A 1 86 ? 9.399 -1.222 16.836 1.00 95.75 86 SER A 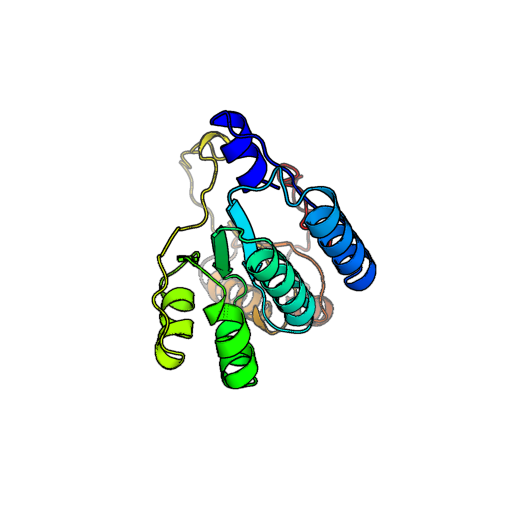C 1
ATOM 692 O O . SER A 1 86 ? 9.903 -0.706 17.832 1.00 95.75 86 SER A O 1
ATOM 694 N N . PHE A 1 87 ? 8.077 -1.429 16.756 1.00 96.12 87 PHE A N 1
ATOM 695 C CA . PHE A 1 87 ? 7.098 -0.985 17.761 1.00 96.12 87 PHE A CA 1
ATOM 696 C C . PHE A 1 87 ? 6.136 -2.111 18.206 1.00 96.12 87 PHE A C 1
ATOM 698 O O . PHE A 1 87 ? 4.909 -1.980 18.089 1.00 96.12 87 PHE A O 1
ATOM 705 N N . PRO A 1 88 ? 6.633 -3.218 18.791 1.00 96.25 88 PRO A N 1
ATOM 706 C CA . PRO A 1 88 ? 5.832 -4.421 19.033 1.00 96.25 88 PRO A CA 1
ATOM 707 C C . PRO A 1 88 ? 4.760 -4.220 20.109 1.00 96.25 88 PRO A C 1
ATOM 709 O O . PRO A 1 88 ? 3.647 -4.741 20.003 1.00 96.25 88 PRO A O 1
ATOM 712 N N . ARG A 1 89 ? 5.063 -3.436 21.153 1.00 97.38 89 ARG A N 1
ATOM 713 C CA . ARG A 1 89 ? 4.106 -3.120 22.229 1.00 97.38 89 ARG A CA 1
ATOM 714 C C . ARG A 1 89 ? 2.956 -2.255 21.718 1.00 97.38 89 ARG A C 1
ATOM 716 O O . ARG A 1 89 ? 1.801 -2.527 22.040 1.00 97.38 89 ARG A O 1
ATOM 723 N N . TRP A 1 90 ? 3.272 -1.248 20.906 1.00 97.00 90 TRP A N 1
ATOM 724 C CA . TRP A 1 90 ? 2.271 -0.363 20.318 1.00 97.00 90 TRP A CA 1
ATOM 725 C C . TRP A 1 90 ? 1.387 -1.120 19.327 1.00 97.00 90 TRP A C 1
ATOM 727 O O . TRP A 1 90 ? 0.164 -1.066 19.442 1.00 97.00 90 TRP A O 1
ATOM 737 N N . THR A 1 91 ? 2.004 -1.921 18.456 1.00 96.62 91 THR A N 1
ATOM 738 C CA . THR A 1 91 ? 1.309 -2.813 17.522 1.00 96.62 91 THR A CA 1
ATOM 739 C C . THR A 1 91 ? 0.296 -3.690 18.247 1.00 96.62 91 THR A C 1
ATOM 741 O O . THR A 1 91 ? -0.894 -3.629 17.944 1.00 96.62 91 THR A O 1
ATOM 744 N N . ARG A 1 92 ? 0.727 -4.441 19.271 1.00 97.56 92 ARG A N 1
ATOM 745 C CA . ARG A 1 92 ? -0.181 -5.304 20.045 1.00 97.56 92 ARG A CA 1
ATOM 746 C C . ARG A 1 92 ? -1.322 -4.527 20.689 1.00 97.56 92 ARG A C 1
ATOM 748 O O . ARG A 1 92 ? -2.462 -4.980 20.653 1.00 97.56 92 ARG A O 1
ATOM 755 N N . ARG A 1 93 ? -1.037 -3.357 21.264 1.00 97.50 93 ARG A N 1
ATOM 756 C CA . ARG A 1 93 ? -2.056 -2.524 21.915 1.00 97.50 93 ARG A CA 1
ATOM 757 C C . ARG A 1 93 ? -3.147 -2.075 20.940 1.00 97.50 93 ARG A C 1
ATOM 759 O O . ARG A 1 93 ? -4.315 -2.094 21.321 1.00 97.50 93 ARG A O 1
ATOM 766 N N . VAL A 1 94 ? -2.772 -1.680 19.724 1.00 97.81 94 VAL A N 1
ATOM 767 C CA . VAL A 1 94 ? -3.717 -1.226 18.693 1.00 97.81 94 VAL A CA 1
ATOM 768 C C . VAL A 1 94 ? -4.480 -2.409 18.106 1.00 97.81 94 VAL A C 1
ATOM 770 O O . VAL A 1 94 ? -5.708 -2.411 18.153 1.00 97.81 94 VAL A O 1
ATOM 773 N N . LEU A 1 95 ? -3.778 -3.445 17.639 1.00 97.56 95 LEU A N 1
ATOM 774 C CA . LEU A 1 95 ? -4.403 -4.597 16.979 1.00 97.56 95 LEU A CA 1
ATOM 775 C C . LEU A 1 95 ? -5.357 -5.370 17.897 1.00 97.56 95 LEU A C 1
ATOM 777 O O . LEU A 1 95 ? -6.372 -5.876 17.430 1.00 97.56 95 LEU A O 1
ATOM 781 N N . ARG A 1 96 ? -5.113 -5.387 19.215 1.00 98.00 96 ARG A N 1
ATOM 782 C CA . ARG A 1 96 ? -6.025 -6.003 20.196 1.00 98.00 96 ARG A CA 1
ATOM 783 C C . ARG A 1 96 ? -7.410 -5.348 20.246 1.00 98.00 96 ARG A C 1
ATOM 785 O O . ARG A 1 96 ? -8.329 -5.926 20.816 1.00 98.00 96 ARG A O 1
ATOM 792 N N . ARG A 1 97 ? -7.578 -4.141 19.697 1.00 98.19 97 ARG A N 1
ATOM 793 C CA . ARG A 1 97 ? -8.892 -3.485 19.618 1.00 98.19 97 ARG A CA 1
ATOM 794 C C . ARG A 1 97 ? -9.740 -3.984 18.447 1.00 98.19 97 ARG A C 1
ATOM 796 O O . ARG A 1 97 ? -10.917 -3.649 18.410 1.00 98.19 97 ARG A O 1
ATOM 803 N N . ALA A 1 98 ? -9.161 -4.731 17.508 1.00 98.06 98 ALA A N 1
ATOM 804 C CA . ALA A 1 98 ? -9.878 -5.265 16.360 1.00 98.06 98 ALA A CA 1
ATOM 805 C C . ALA A 1 98 ? -10.716 -6.495 16.738 1.00 98.06 98 ALA A C 1
ATOM 807 O O . ALA A 1 98 ? -10.243 -7.379 17.450 1.00 98.06 98 ALA A O 1
ATOM 808 N N . ASP A 1 99 ? -11.930 -6.575 16.200 1.00 98.38 99 ASP A N 1
ATOM 809 C CA . ASP A 1 99 ? -12.732 -7.801 16.168 1.00 98.38 99 ASP A CA 1
ATOM 810 C C . ASP A 1 99 ? -12.284 -8.715 15.015 1.00 98.38 99 ASP A C 1
ATOM 812 O O . ASP A 1 99 ? -12.349 -9.937 15.126 1.00 98.38 99 ASP A O 1
ATOM 816 N N . ALA A 1 100 ? -11.786 -8.132 13.918 1.00 98.25 100 ALA A N 1
ATOM 817 C CA . ALA A 1 100 ? -11.159 -8.867 12.824 1.00 98.25 100 ALA A CA 1
ATOM 818 C C . ALA A 1 100 ? -9.990 -8.085 12.215 1.00 98.25 100 ALA A C 1
ATOM 820 O O . ALA A 1 100 ? -10.027 -6.858 12.096 1.00 98.25 100 ALA A O 1
ATOM 821 N N . ILE A 1 101 ? -8.963 -8.814 11.781 1.00 98.31 101 ILE A N 1
ATOM 822 C CA . ILE A 1 101 ? -7.815 -8.266 11.057 1.00 98.31 101 ILE A CA 1
ATOM 823 C C . ILE A 1 101 ? -7.768 -8.934 9.690 1.00 98.31 101 ILE A C 1
ATOM 825 O O . ILE A 1 101 ? -7.859 -10.160 9.589 1.00 98.31 101 ILE A O 1
ATOM 829 N N . VAL A 1 102 ? -7.636 -8.131 8.639 1.00 97.69 102 VAL A N 1
ATOM 830 C CA . VAL A 1 102 ? -7.525 -8.615 7.262 1.00 97.69 102 VAL A CA 1
ATOM 831 C C . VAL A 1 102 ? -6.360 -7.954 6.544 1.00 97.69 102 VAL A C 1
ATOM 833 O O . VAL A 1 102 ? -5.988 -6.824 6.851 1.00 97.69 102 VAL A O 1
ATOM 836 N N . ALA A 1 103 ? -5.782 -8.642 5.567 1.00 96.81 103 ALA A N 1
ATOM 837 C CA . ALA A 1 103 ? -4.669 -8.149 4.770 1.00 96.81 103 ALA A CA 1
ATOM 838 C C . ALA A 1 103 ? -4.821 -8.542 3.292 1.00 96.81 103 ALA A C 1
ATOM 840 O O . ALA A 1 103 ? -5.433 -9.563 2.982 1.00 96.81 103 ALA A O 1
ATOM 841 N N . PRO A 1 104 ? -4.211 -7.793 2.354 1.00 95.25 104 PRO A N 1
ATOM 842 C CA . PRO A 1 104 ? -4.317 -8.072 0.923 1.00 95.25 104 PRO A CA 1
ATOM 843 C C . PRO A 1 104 ? -3.503 -9.282 0.453 1.00 95.25 104 PRO A C 1
ATOM 845 O O . PRO A 1 104 ? -3.587 -9.657 -0.712 1.00 95.25 104 PRO A O 1
ATOM 848 N N . SER A 1 105 ? -2.654 -9.854 1.308 1.00 95.38 105 SER A N 1
ATOM 849 C CA . SER A 1 105 ? -1.786 -10.976 0.947 1.00 95.38 105 SER A CA 1
ATOM 850 C C . SER A 1 105 ? -1.342 -11.761 2.176 1.00 95.38 105 SER A C 1
ATOM 852 O O . SER A 1 105 ? -1.288 -11.221 3.284 1.00 95.38 105 SER A O 1
ATOM 854 N N . ALA A 1 106 ? -0.928 -13.010 1.952 1.00 95.44 106 ALA A N 1
ATOM 855 C CA . ALA A 1 106 ? -0.336 -13.857 2.984 1.00 95.44 106 ALA A CA 1
ATOM 856 C C . ALA A 1 106 ? 0.942 -13.253 3.597 1.00 95.44 106 ALA A C 1
ATOM 858 O O . ALA A 1 106 ? 1.229 -13.493 4.763 1.00 95.44 106 ALA A O 1
ATOM 859 N N . PHE A 1 107 ? 1.692 -12.437 2.845 1.00 93.62 107 PHE A N 1
ATOM 860 C CA . PHE A 1 107 ? 2.878 -11.745 3.360 1.00 93.62 107 PHE A CA 1
ATOM 861 C C . PHE A 1 107 ? 2.540 -10.861 4.569 1.00 93.62 107 PHE A C 1
ATOM 863 O O . PHE A 1 107 ? 3.149 -11.006 5.624 1.00 93.62 107 PHE A O 1
ATOM 870 N N . LEU A 1 108 ? 1.528 -9.999 4.437 1.00 93.69 108 LEU A N 1
ATOM 871 C CA . LEU A 1 108 ? 1.089 -9.130 5.533 1.00 93.69 108 LEU A CA 1
ATOM 872 C C . LEU A 1 108 ? 0.291 -9.879 6.602 1.00 93.69 108 LEU A C 1
ATOM 874 O O . LEU A 1 108 ? 0.352 -9.498 7.766 1.00 93.69 108 LEU A O 1
ATOM 878 N N . ALA A 1 109 ? -0.436 -10.937 6.233 1.00 95.94 109 ALA A N 1
ATOM 879 C CA . ALA A 1 109 ? -1.135 -11.762 7.214 1.00 95.94 109 ALA A CA 1
ATOM 880 C C . ALA A 1 109 ? -0.153 -12.435 8.186 1.00 95.94 109 ALA A C 1
ATOM 882 O O . ALA A 1 109 ? -0.337 -12.343 9.396 1.00 95.94 109 ALA A O 1
ATOM 883 N N . 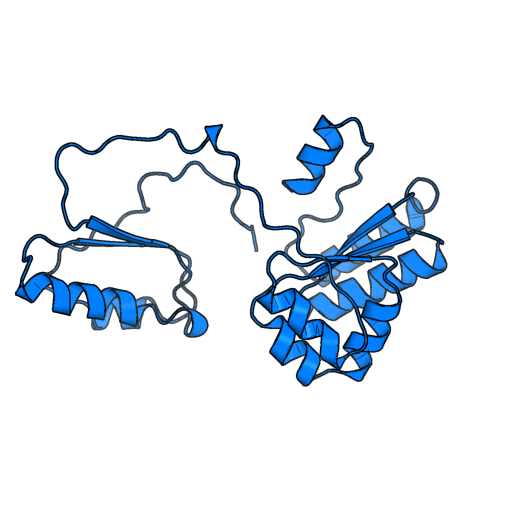ARG A 1 110 ? 0.945 -13.003 7.669 1.00 95.75 110 ARG A N 1
ATOM 884 C CA . ARG A 1 110 ? 1.997 -13.612 8.497 1.00 95.75 110 ARG A CA 1
ATOM 885 C C . ARG A 1 110 ? 2.719 -12.612 9.395 1.00 95.75 110 ARG A C 1
ATOM 887 O O . ARG A 1 110 ? 3.188 -12.978 10.464 1.00 95.75 110 ARG A O 1
ATOM 894 N N . ALA A 1 111 ? 2.776 -11.338 9.005 1.00 94.12 111 ALA A N 1
ATOM 895 C CA . ALA A 1 111 ? 3.461 -10.306 9.781 1.00 94.12 111 ALA A CA 1
ATOM 896 C C . ALA A 1 111 ? 2.856 -10.086 11.180 1.00 94.12 111 ALA A C 1
ATOM 898 O O . ALA A 1 111 ? 3.557 -9.622 12.074 1.00 94.12 111 ALA A O 1
ATOM 899 N N . VAL A 1 112 ? 1.578 -10.429 11.393 1.00 95.31 112 VAL A N 1
ATOM 900 C CA . VAL A 1 112 ? 0.928 -10.273 12.705 1.00 95.31 112 VAL A CA 1
ATOM 901 C C . VAL A 1 112 ? 0.977 -11.521 13.587 1.00 95.31 112 VAL A C 1
ATOM 903 O O . VAL A 1 112 ? 0.697 -11.420 14.784 1.00 95.31 112 VAL A O 1
ATOM 906 N N . GLU A 1 113 ? 1.358 -12.676 13.039 1.00 94.50 113 GLU A N 1
ATOM 907 C CA . GLU A 1 113 ? 1.411 -13.943 13.779 1.00 94.50 113 GLU A CA 1
ATOM 908 C C . GLU A 1 113 ? 2.378 -13.880 14.975 1.00 94.50 113 GLU A C 1
ATOM 910 O O . GLU A 1 113 ? 1.955 -14.239 16.078 1.00 94.50 113 GLU A O 1
ATOM 915 N N . PRO A 1 114 ? 3.605 -13.315 14.857 1.00 94.44 114 PRO A N 1
ATOM 916 C CA . PRO A 1 114 ? 4.512 -13.153 16.001 1.00 94.44 114 PRO A CA 1
ATOM 917 C C . PRO A 1 114 ? 3.956 -12.248 17.111 1.00 94.44 114 PRO A C 1
ATOM 919 O O . PRO A 1 114 ? 4.457 -12.244 18.236 1.00 94.44 114 PRO A O 1
ATOM 922 N N . HIS A 1 115 ? 2.918 -11.463 16.810 1.00 94.12 115 HIS A N 1
ATOM 923 C CA . HIS A 1 115 ? 2.246 -10.587 17.765 1.00 94.12 115 HIS A CA 1
ATOM 924 C C . HIS A 1 115 ? 1.018 -11.241 18.419 1.00 94.12 115 HIS A C 1
ATOM 926 O O . HIS A 1 115 ? 0.384 -10.596 19.258 1.00 94.12 115 HIS A O 1
ATOM 932 N N . GLY A 1 116 ? 0.713 -12.501 18.085 1.00 95.50 116 GLY A N 1
ATOM 933 C CA . GLY A 1 116 ? -0.381 -13.283 18.665 1.00 95.50 116 GLY A CA 1
ATOM 934 C C . GLY A 1 116 ? -1.737 -13.069 17.992 1.00 95.50 116 GLY A C 1
ATOM 935 O O . GLY A 1 116 ? -2.764 -13.379 18.594 1.00 95.50 116 GLY A O 1
ATOM 936 N N . PHE A 1 117 ? -1.766 -12.531 16.769 1.00 96.94 117 PHE A N 1
ATOM 937 C CA . PHE A 1 117 ? -3.011 -12.270 16.048 1.00 96.94 117 PHE A CA 1
ATOM 938 C C . PHE A 1 117 ? -3.177 -13.173 14.832 1.00 96.94 117 PHE A C 1
ATOM 940 O O . PHE A 1 117 ? -2.216 -13.503 14.141 1.00 96.94 117 PHE A O 1
ATOM 947 N N . ARG A 1 118 ? -4.434 -13.512 14.537 1.00 96.56 118 ARG A N 1
ATOM 948 C CA . ARG A 1 118 ? -4.835 -14.130 13.271 1.00 96.56 118 ARG A CA 1
ATOM 949 C C . ARG A 1 118 ? -5.260 -13.043 12.292 1.00 96.56 118 ARG A C 1
ATOM 951 O O . ARG A 1 118 ? -5.861 -12.048 12.696 1.00 96.56 118 ARG A O 1
ATOM 958 N N . CYS A 1 119 ? -4.972 -13.248 11.013 1.00 97.75 119 CYS A N 1
ATOM 959 C CA . CYS A 1 119 ? -5.304 -12.301 9.957 1.00 97.75 119 CYS A CA 1
ATOM 960 C C . CYS A 1 119 ? -5.860 -13.034 8.736 1.00 97.75 119 CYS A C 1
ATOM 962 O O . CYS A 1 119 ? -5.232 -13.959 8.221 1.00 97.75 119 CYS A O 1
ATOM 964 N N . GLY A 1 120 ? -7.045 -12.625 8.282 1.00 97.94 120 GLY A N 1
ATOM 965 C CA . GLY A 1 120 ? -7.653 -13.139 7.058 1.00 97.94 120 GLY A CA 1
ATOM 966 C C . GLY A 1 120 ? -7.032 -12.507 5.813 1.00 97.94 120 GLY A C 1
ATOM 967 O O . GLY A 1 120 ? -6.685 -11.327 5.811 1.00 97.94 120 GLY A O 1
ATOM 968 N N . VAL A 1 121 ? -6.917 -13.264 4.723 1.00 97.62 121 VAL A N 1
ATOM 969 C CA . VAL A 1 121 ? -6.443 -12.718 3.444 1.00 97.62 121 VAL A CA 1
ATOM 970 C C . VAL A 1 121 ? -7.638 -12.344 2.571 1.00 97.62 121 VAL A C 1
ATOM 972 O O . VAL A 1 121 ? -8.392 -13.214 2.150 1.00 97.62 121 VAL A O 1
ATOM 975 N N . ILE A 1 122 ? -7.782 -11.050 2.273 1.00 95.81 122 ILE A N 1
ATOM 976 C CA . ILE A 1 122 ? -8.752 -10.516 1.307 1.00 95.81 122 ILE A CA 1
ATOM 977 C C . ILE A 1 122 ? -7.967 -9.760 0.231 1.00 95.81 122 ILE A C 1
ATOM 979 O O . ILE A 1 122 ? -7.575 -8.614 0.467 1.00 95.81 122 ILE A O 1
ATOM 983 N N . PRO A 1 123 ? -7.697 -10.380 -0.933 1.00 93.31 123 PRO A N 1
ATOM 984 C CA . PRO A 1 123 ? -6.921 -9.755 -1.996 1.00 93.31 123 PRO A CA 1
ATOM 985 C C . PRO A 1 123 ? -7.543 -8.446 -2.488 1.00 93.31 123 PRO A C 1
ATOM 987 O O . PRO A 1 123 ? -8.762 -8.278 -2.507 1.00 93.31 123 PRO A O 1
ATOM 990 N N . ASN A 1 124 ? -6.697 -7.522 -2.947 1.00 90.19 124 ASN A N 1
ATOM 991 C CA . ASN A 1 124 ? -7.190 -6.325 -3.621 1.00 90.19 124 ASN A CA 1
ATOM 992 C C . ASN A 1 124 ? -7.902 -6.723 -4.918 1.00 90.19 124 ASN A C 1
ATOM 994 O O . ASN A 1 124 ? -7.318 -7.396 -5.767 1.00 90.19 124 ASN A O 1
ATOM 998 N N . VAL A 1 125 ? -9.136 -6.257 -5.083 1.00 89.31 125 VAL A N 1
ATOM 999 C CA . VAL A 1 125 ? -9.915 -6.479 -6.302 1.00 89.31 125 VAL A CA 1
ATOM 1000 C C . VAL A 1 125 ? -9.580 -5.437 -7.364 1.00 89.31 125 VAL A C 1
ATOM 1002 O O . VAL A 1 125 ? -9.326 -4.268 -7.057 1.00 89.31 125 VAL A O 1
ATOM 1005 N N . ILE A 1 126 ? -9.613 -5.863 -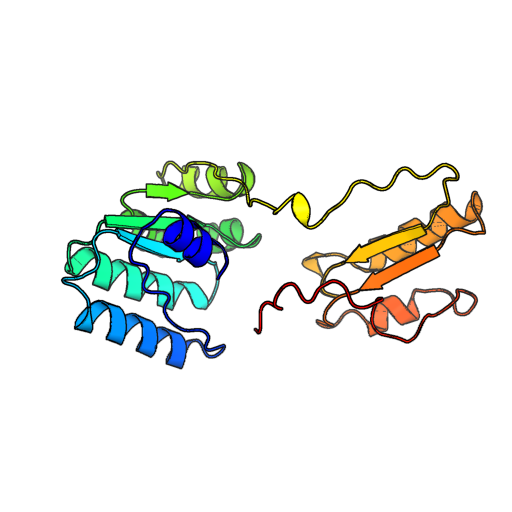8.624 1.00 87.69 126 ILE A N 1
ATOM 1006 C CA . ILE A 1 126 ? -9.609 -4.982 -9.792 1.00 87.69 126 ILE A CA 1
ATOM 1007 C C . ILE A 1 126 ? -10.920 -5.183 -10.546 1.00 87.69 126 ILE A C 1
ATOM 1009 O O . ILE A 1 126 ? -11.426 -6.299 -10.633 1.00 87.69 126 ILE A O 1
ATOM 1013 N N . ASP A 1 127 ? -11.479 -4.106 -11.086 1.00 87.00 127 ASP A N 1
ATOM 1014 C CA . ASP A 1 127 ? -12.661 -4.210 -11.934 1.00 87.00 127 ASP A CA 1
ATOM 1015 C C . ASP A 1 127 ? -12.229 -4.611 -13.348 1.00 87.00 127 ASP A C 1
ATOM 1017 O O . ASP A 1 127 ? -11.719 -3.794 -14.111 1.00 87.00 127 ASP A O 1
ATOM 1021 N N . ILE A 1 128 ? -12.416 -5.888 -13.686 1.00 90.62 128 ILE A N 1
ATOM 1022 C CA . ILE A 1 128 ? -11.993 -6.472 -14.967 1.00 90.62 128 ILE A CA 1
ATOM 1023 C C . ILE A 1 128 ? -12.651 -5.814 -16.185 1.00 90.62 128 ILE A C 1
ATOM 1025 O O . ILE A 1 128 ? -12.081 -5.856 -17.274 1.00 90.62 128 ILE A O 1
ATOM 1029 N N . ARG A 1 129 ? -13.804 -5.148 -16.018 1.00 90.81 129 ARG A N 1
ATOM 1030 C CA . ARG A 1 129 ? -14.494 -4.432 -17.109 1.00 90.81 129 ARG A CA 1
ATOM 1031 C C . ARG A 1 129 ? -13.656 -3.274 -17.645 1.00 90.81 129 ARG A C 1
ATOM 1033 O O . ARG A 1 129 ? -13.789 -2.884 -18.798 1.00 90.81 129 ARG A O 1
ATOM 1040 N N . LEU A 1 130 ? -12.762 -2.751 -16.811 1.00 89.62 130 LEU A N 1
ATOM 1041 C CA . LEU A 1 130 ? -11.827 -1.689 -17.152 1.00 89.62 130 LEU A CA 1
ATOM 1042 C C . LEU A 1 130 ? -10.583 -2.181 -17.905 1.00 89.62 130 LEU A C 1
ATOM 1044 O O . LEU A 1 130 ? -9.785 -1.369 -18.378 1.00 89.62 130 LEU A O 1
ATOM 1048 N N . TYR A 1 131 ? -10.400 -3.499 -18.000 1.00 90.69 131 TYR A N 1
ATOM 1049 C CA . TYR A 1 131 ? -9.241 -4.142 -18.611 1.00 90.69 131 TYR A CA 1
ATOM 1050 C C . TYR A 1 131 ? -9.692 -5.105 -19.715 1.00 90.69 131 TYR A C 1
ATOM 1052 O O . TYR A 1 131 ? -9.494 -6.317 -19.591 1.00 90.69 131 TYR A O 1
ATOM 1060 N N . PRO A 1 132 ? -10.300 -4.594 -20.805 1.00 92.50 132 PRO A N 1
ATOM 1061 C CA . PRO A 1 132 ? -10.710 -5.440 -21.914 1.00 92.50 132 PRO A CA 1
ATOM 1062 C C . PRO A 1 132 ? -9.496 -6.184 -22.474 1.00 92.50 132 PRO A C 1
ATOM 1064 O O . PRO A 1 132 ? -8.451 -5.591 -22.768 1.00 92.50 132 PRO A O 1
ATOM 1067 N N . PHE A 1 133 ? -9.633 -7.502 -22.615 1.00 93.19 133 PHE A N 1
ATOM 1068 C CA . PHE A 1 133 ? -8.576 -8.326 -23.178 1.00 93.19 133 PHE A CA 1
ATOM 1069 C C . PHE A 1 133 ? -8.300 -7.904 -24.624 1.00 93.19 133 PHE A C 1
ATOM 1071 O O . PHE A 1 133 ? -9.203 -7.823 -25.455 1.00 93.19 133 PHE A O 1
ATOM 1078 N N . ARG A 1 134 ? -7.025 -7.662 -24.934 1.00 90.25 134 ARG A N 1
ATOM 1079 C CA . ARG A 1 134 ? -6.566 -7.341 -26.285 1.00 90.25 134 ARG A CA 1
ATOM 1080 C C . ARG A 1 134 ? -5.609 -8.421 -26.764 1.00 90.25 134 ARG A C 1
ATOM 1082 O O . ARG A 1 134 ? -4.441 -8.425 -26.370 1.00 90.25 134 ARG A O 1
ATOM 1089 N N . LEU A 1 135 ? -6.083 -9.281 -27.663 1.00 93.56 135 LEU A N 1
ATOM 1090 C CA . LEU A 1 135 ? -5.235 -10.265 -28.329 1.00 93.56 135 LEU A CA 1
ATOM 1091 C C . LEU A 1 135 ? -4.185 -9.550 -29.193 1.00 93.56 135 LEU A C 1
ATOM 1093 O O . LEU A 1 135 ? -4.518 -8.731 -30.052 1.00 93.56 135 LEU A O 1
ATOM 1097 N N . ARG A 1 136 ? -2.905 -9.859 -28.971 1.00 91.38 136 ARG A N 1
ATOM 1098 C CA . ARG A 1 136 ? -1.795 -9.337 -29.778 1.00 91.38 136 ARG A CA 1
ATOM 1099 C C . ARG A 1 136 ? -1.336 -10.419 -30.751 1.00 91.38 136 ARG A C 1
ATOM 1101 O O . ARG A 1 136 ? -0.860 -11.456 -30.313 1.00 91.38 136 ARG A O 1
ATOM 1108 N N . ARG A 1 137 ? -1.477 -10.166 -32.057 1.00 93.38 137 ARG A N 1
ATOM 1109 C CA . ARG A 1 137 ? -1.044 -11.087 -33.129 1.00 93.38 137 ARG A CA 1
ATOM 1110 C C . ARG A 1 137 ? 0.448 -10.978 -33.460 1.00 93.38 137 ARG A C 1
ATOM 1112 O O . ARG A 1 137 ? 1.022 -11.919 -33.980 1.00 93.38 137 ARG A O 1
ATOM 1119 N N . ALA A 1 138 ? 1.061 -9.842 -33.135 1.00 91.69 138 ALA A N 1
ATOM 1120 C CA . ALA A 1 138 ? 2.497 -9.621 -33.225 1.00 91.69 138 ALA A CA 1
ATOM 1121 C C . ALA A 1 138 ? 3.011 -9.179 -31.851 1.00 91.69 138 ALA A C 1
ATOM 1123 O O . ALA A 1 138 ? 2.465 -8.249 -31.241 1.00 91.69 138 ALA A O 1
ATOM 1124 N N . ILE A 1 139 ? 4.033 -9.868 -31.352 1.00 89.56 139 ILE A N 1
ATOM 1125 C CA . ILE A 1 139 ? 4.675 -9.571 -30.072 1.00 89.56 139 ILE A CA 1
ATOM 1126 C C . ILE A 1 139 ? 5.899 -8.697 -30.353 1.00 89.56 139 ILE A C 1
ATOM 1128 O O . ILE A 1 139 ? 6.641 -8.949 -31.293 1.00 89.56 139 ILE A O 1
ATOM 1132 N N . ALA A 1 140 ? 6.094 -7.660 -29.540 1.00 88.81 140 ALA A N 1
ATOM 1133 C CA . ALA A 1 140 ? 7.279 -6.810 -29.573 1.00 88.81 140 ALA A CA 1
ATOM 1134 C C . ALA A 1 140 ? 7.742 -6.533 -28.131 1.00 88.81 140 ALA A C 1
ATOM 1136 O O . ALA A 1 140 ? 6.875 -6.375 -27.256 1.00 88.81 140 ALA A O 1
ATOM 1137 N N . PRO A 1 141 ? 9.057 -6.428 -27.866 1.00 91.38 141 PRO A N 1
ATOM 1138 C CA . PRO A 1 141 ? 9.621 -6.229 -26.526 1.00 91.38 141 PRO A CA 1
ATOM 1139 C C . PRO A 1 141 ? 9.425 -4.790 -26.013 1.00 91.38 141 PRO A C 1
ATOM 1141 O O . PRO A 1 141 ? 10.357 -4.004 -25.850 1.00 91.38 141 PRO A O 1
ATOM 1144 N N . ARG A 1 142 ? 8.165 -4.421 -25.767 1.00 91.75 142 ARG A N 1
ATOM 1145 C CA . ARG A 1 142 ? 7.745 -3.105 -25.266 1.00 91.75 142 ARG A CA 1
ATOM 1146 C C . ARG A 1 142 ? 7.394 -3.208 -23.788 1.00 91.75 142 ARG A C 1
ATOM 1148 O O . ARG A 1 142 ? 6.272 -3.569 -23.430 1.00 91.75 142 ARG A O 1
ATOM 1155 N N . PHE A 1 143 ? 8.359 -2.885 -22.942 1.00 91.75 143 PHE A N 1
ATOM 1156 C CA . PHE A 1 143 ? 8.248 -2.950 -21.495 1.00 91.75 143 PHE A CA 1
ATOM 1157 C C . PHE A 1 143 ? 7.588 -1.699 -20.930 1.00 91.75 143 PHE A C 1
ATOM 1159 O O . PHE A 1 143 ? 7.763 -0.580 -21.420 1.00 91.75 143 PHE A O 1
ATOM 1166 N N . PHE A 1 144 ? 6.846 -1.903 -19.851 1.00 92.50 144 PHE A N 1
ATOM 1167 C CA . PHE A 1 144 ? 6.235 -0.839 -19.080 1.00 92.50 144 PHE A CA 1
ATOM 1168 C C . PHE A 1 144 ? 6.537 -1.055 -17.603 1.00 92.50 144 PHE A C 1
ATOM 1170 O O . PHE A 1 144 ? 6.294 -2.133 -17.061 1.00 92.50 144 PHE A O 1
ATOM 1177 N N . TRP A 1 145 ? 7.063 -0.026 -16.954 1.00 93.81 145 TRP A N 1
ATOM 1178 C CA . TRP A 1 145 ? 7.347 -0.003 -15.529 1.00 93.81 145 TRP A CA 1
ATOM 1179 C C . TRP A 1 145 ? 6.548 1.131 -14.898 1.00 93.81 145 TRP A C 1
ATOM 1181 O O . TRP A 1 145 ? 6.645 2.278 -15.327 1.00 93.81 145 TRP A O 1
ATOM 1191 N N . MET A 1 146 ? 5.735 0.813 -13.890 1.00 93.25 146 MET A N 1
ATOM 1192 C CA . MET A 1 146 ? 4.819 1.776 -13.278 1.00 93.25 146 MET A CA 1
ATOM 1193 C C . MET A 1 146 ? 4.947 1.782 -11.757 1.00 93.25 146 MET A C 1
ATOM 1195 O O . MET A 1 146 ? 4.204 1.076 -11.070 1.00 93.25 146 MET A O 1
ATOM 1199 N N . ARG A 1 147 ? 5.910 2.535 -11.221 1.00 92.75 147 ARG A N 1
ATOM 1200 C CA . ARG A 1 147 ? 6.166 2.701 -9.778 1.00 92.75 147 ARG A CA 1
ATOM 1201 C C . ARG A 1 147 ? 6.788 4.077 -9.517 1.00 92.75 147 ARG A C 1
ATOM 1203 O O . ARG A 1 147 ? 7.245 4.741 -10.435 1.00 92.75 147 ARG A O 1
ATOM 1210 N N . SER A 1 148 ? 6.808 4.523 -8.263 1.00 91.19 148 SER A N 1
ATOM 1211 C CA . SER A 1 148 ? 7.549 5.736 -7.892 1.00 91.19 148 SER A CA 1
ATOM 1212 C C . SER A 1 148 ? 9.056 5.530 -8.060 1.00 91.19 148 SER A C 1
ATOM 1214 O O . SER A 1 148 ? 9.559 4.441 -7.774 1.00 91.19 148 SER A O 1
ATOM 1216 N N . PHE A 1 149 ? 9.790 6.576 -8.440 1.00 92.12 149 PHE A N 1
ATOM 1217 C CA . PHE A 1 149 ? 11.256 6.570 -8.486 1.00 92.12 149 PHE A CA 1
ATOM 1218 C C . PHE A 1 149 ? 11.829 6.689 -7.068 1.00 92.12 149 PHE A C 1
ATOM 1220 O O . PHE A 1 149 ? 12.319 7.738 -6.657 1.00 92.12 149 PHE A O 1
ATOM 1227 N N . HIS A 1 150 ? 11.699 5.606 -6.304 1.00 93.50 150 HIS A N 1
ATOM 1228 C CA . HIS A 1 150 ? 12.106 5.487 -4.907 1.00 93.50 150 HIS A CA 1
ATOM 1229 C C . HIS A 1 150 ? 13.039 4.274 -4.732 1.00 93.50 150 HIS A C 1
ATOM 1231 O O . HIS A 1 150 ? 12.776 3.245 -5.368 1.00 93.50 150 HIS A O 1
ATOM 1237 N N . PRO A 1 151 ? 14.043 4.321 -3.829 1.00 93.06 151 PRO A N 1
ATOM 1238 C CA . PRO A 1 151 ? 14.995 3.223 -3.612 1.00 93.06 151 PRO A CA 1
ATOM 1239 C C . PRO A 1 151 ? 14.353 1.854 -3.383 1.00 93.06 151 PRO A C 1
ATOM 1241 O O . PRO A 1 151 ? 14.793 0.864 -3.957 1.00 93.06 151 PRO A O 1
ATOM 1244 N N . VAL A 1 152 ? 13.241 1.811 -2.640 1.00 90.25 152 VAL A N 1
ATOM 1245 C CA . VAL A 1 152 ? 12.487 0.568 -2.368 1.00 90.25 152 VAL A CA 1
ATOM 1246 C C . VAL A 1 152 ? 12.045 -0.186 -3.631 1.00 90.25 152 VAL A C 1
ATOM 1248 O O . VAL A 1 152 ? 11.864 -1.397 -3.588 1.00 90.25 152 VAL A O 1
ATOM 1251 N N . TYR A 1 153 ? 11.856 0.514 -4.754 1.00 92.75 153 TYR A N 1
ATOM 1252 C CA . TYR A 1 153 ? 11.426 -0.092 -6.017 1.00 92.75 153 TYR A CA 1
ATOM 1253 C C . TYR A 1 153 ? 12.579 -0.364 -6.980 1.00 92.75 153 TYR A C 1
ATOM 1255 O O . TYR A 1 153 ? 12.326 -0.918 -8.048 1.00 92.75 153 TYR A O 1
ATOM 1263 N N . ASN A 1 154 ? 13.808 0.033 -6.628 1.00 95.19 154 ASN A N 1
ATOM 1264 C CA . ASN A 1 154 ? 15.010 -0.125 -7.443 1.00 95.19 154 ASN A CA 1
ATOM 1265 C C . ASN A 1 154 ? 14.761 0.188 -8.939 1.00 95.19 154 ASN A C 1
ATOM 1267 O O . ASN A 1 154 ? 14.829 -0.705 -9.788 1.00 95.19 154 ASN A O 1
ATOM 1271 N N . PRO A 1 155 ? 14.434 1.446 -9.294 1.00 95.00 155 PRO A N 1
ATOM 1272 C CA . PRO A 1 155 ? 14.083 1.804 -10.668 1.00 95.00 155 PRO A CA 1
ATOM 1273 C C . PRO A 1 155 ? 15.227 1.555 -11.667 1.00 95.00 155 PRO A C 1
ATOM 1275 O O . PRO A 1 155 ? 14.965 1.258 -12.832 1.00 95.00 155 PRO A O 1
ATOM 1278 N N . LEU A 1 156 ? 16.488 1.583 -11.218 1.00 95.25 156 LEU A N 1
ATOM 1279 C CA . LEU A 1 156 ? 17.651 1.235 -12.044 1.00 95.25 156 LEU A CA 1
ATOM 1280 C C . LEU A 1 156 ? 17.609 -0.206 -12.561 1.00 95.25 156 LEU A C 1
ATOM 1282 O O . LEU A 1 156 ? 18.115 -0.477 -13.650 1.00 95.25 156 LEU A O 1
ATOM 1286 N N . MET A 1 157 ? 16.982 -1.127 -11.823 1.00 95.62 157 MET A N 1
ATOM 1287 C CA . MET A 1 157 ? 16.810 -2.511 -12.265 1.00 95.62 157 MET A CA 1
ATOM 1288 C C . MET A 1 157 ? 16.089 -2.583 -13.616 1.00 95.62 157 MET A C 1
ATOM 1290 O O . MET A 1 157 ? 16.507 -3.343 -14.483 1.00 95.62 157 MET A O 1
ATOM 1294 N N . ALA A 1 158 ? 15.051 -1.768 -13.827 1.00 94.44 158 ALA A N 1
ATOM 1295 C CA . ALA A 1 158 ? 14.292 -1.779 -15.076 1.00 94.44 158 ALA A CA 1
ATOM 1296 C C . ALA A 1 158 ? 15.162 -1.368 -16.277 1.00 94.44 158 ALA A C 1
ATOM 1298 O O . ALA A 1 158 ? 15.088 -1.987 -17.338 1.00 94.44 158 ALA A O 1
ATOM 1299 N N . VAL A 1 159 ? 16.036 -0.373 -16.092 1.00 93.88 159 VAL A N 1
ATOM 1300 C CA . VAL A 1 159 ? 16.961 0.091 -17.138 1.00 93.88 159 VAL A CA 1
ATOM 1301 C C . VAL A 1 159 ? 18.037 -0.956 -17.431 1.00 93.88 159 VAL A C 1
ATOM 1303 O O . VAL A 1 159 ? 18.293 -1.249 -18.596 1.00 93.88 159 VAL A O 1
ATOM 1306 N N . LYS A 1 160 ? 18.602 -1.588 -16.394 1.00 94.69 160 LYS A N 1
ATOM 1307 C CA . LYS A 1 160 ? 19.570 -2.695 -16.530 1.00 94.69 160 LYS A CA 1
ATOM 1308 C C . LYS A 1 160 ? 18.983 -3.906 -17.257 1.00 94.69 160 LYS A C 1
ATOM 1310 O O . LYS A 1 160 ? 19.666 -4.553 -18.047 1.00 94.69 160 LYS A O 1
ATOM 1315 N N . VAL A 1 161 ? 17.712 -4.218 -17.005 1.00 94.56 161 VAL A N 1
ATOM 1316 C CA . VAL A 1 161 ? 16.996 -5.277 -17.732 1.00 94.56 161 VAL A CA 1
ATOM 1317 C C . VAL A 1 161 ? 16.861 -4.912 -19.209 1.00 94.56 161 VAL A C 1
ATOM 1319 O O . VAL A 1 161 ? 17.168 -5.746 -20.059 1.00 94.56 161 VAL A O 1
ATOM 1322 N N . LEU A 1 162 ? 16.471 -3.672 -19.528 1.00 93.62 162 LEU A N 1
ATOM 1323 C CA . LEU A 1 162 ? 16.400 -3.219 -20.919 1.00 93.62 162 LEU A CA 1
ATOM 1324 C C . LEU A 1 162 ? 17.772 -3.294 -21.609 1.00 93.62 162 LEU A C 1
ATOM 1326 O O . LEU A 1 162 ? 17.851 -3.747 -22.745 1.00 93.62 162 LEU A O 1
ATOM 1330 N N . GLU A 1 163 ? 18.844 -2.902 -20.923 1.00 93.38 163 GLU A N 1
ATOM 1331 C CA . GLU A 1 163 ? 20.214 -2.935 -21.451 1.00 93.38 163 GLU A CA 1
ATOM 1332 C C . GLU A 1 163 ? 20.610 -4.347 -21.889 1.00 93.38 163 GLU A C 1
ATOM 1334 O O . GLU A 1 163 ? 21.019 -4.552 -23.031 1.00 93.38 163 GLU A O 1
ATOM 1339 N N . ARG A 1 164 ? 20.389 -5.336 -21.017 1.00 94.25 164 ARG A N 1
ATOM 1340 C CA . ARG A 1 164 ? 20.659 -6.747 -21.326 1.00 94.25 164 ARG A CA 1
ATOM 1341 C C . ARG A 1 164 ? 19.788 -7.274 -22.462 1.00 94.25 164 ARG A C 1
ATOM 1343 O O . ARG A 1 164 ? 20.267 -8.036 -23.295 1.00 94.25 164 ARG A O 1
ATOM 1350 N N . LEU A 1 165 ? 18.520 -6.873 -22.514 1.00 93.19 165 LEU A N 1
ATOM 1351 C CA . LEU A 1 165 ? 17.606 -7.313 -23.567 1.00 93.19 165 LEU A CA 1
ATOM 1352 C C . LEU A 1 165 ? 17.992 -6.764 -24.937 1.00 93.19 165 LEU A C 1
ATOM 1354 O O . LEU A 1 165 ? 17.915 -7.496 -25.918 1.00 93.19 165 LEU A O 1
ATOM 1358 N N . ARG A 1 166 ? 18.472 -5.518 -25.014 1.00 92.69 166 ARG A N 1
ATOM 1359 C CA . ARG A 1 166 ? 18.879 -4.911 -26.288 1.00 92.69 166 ARG A CA 1
ATOM 1360 C C . ARG A 1 166 ? 20.085 -5.581 -26.945 1.00 92.69 166 ARG A C 1
ATOM 1362 O O . ARG A 1 166 ? 20.270 -5.394 -28.141 1.00 92.69 166 ARG A O 1
ATOM 1369 N N . ALA A 1 167 ? 20.847 -6.393 -26.209 1.00 93.25 167 ALA A N 1
ATOM 1370 C CA . ALA A 1 167 ? 21.910 -7.216 -26.785 1.00 93.25 167 ALA A CA 1
ATOM 1371 C C . ALA A 1 167 ? 21.376 -8.295 -27.747 1.00 93.25 167 ALA A C 1
ATOM 1373 O O . ALA A 1 167 ? 22.066 -8.664 -28.689 1.00 93.25 167 ALA A O 1
ATOM 1374 N N . THR A 1 168 ? 20.153 -8.790 -27.526 1.00 95.06 168 THR A N 1
ATOM 1375 C CA . THR A 1 168 ? 19.507 -9.810 -28.379 1.00 95.06 168 THR A CA 1
ATOM 1376 C C . THR A 1 168 ? 18.285 -9.281 -29.129 1.00 95.06 168 THR A C 1
ATOM 1378 O O . THR A 1 168 ? 17.927 -9.828 -30.163 1.00 95.06 168 THR A O 1
ATOM 1381 N N . HIS A 1 169 ? 17.669 -8.207 -28.632 1.00 92.81 169 HIS A N 1
ATOM 1382 C CA . HIS A 1 169 ? 16.469 -7.576 -29.184 1.00 92.81 169 HIS A CA 1
ATOM 1383 C C . HIS A 1 169 ? 16.674 -6.053 -29.263 1.00 92.81 169 HIS A C 1
ATOM 1385 O O . HIS A 1 169 ? 16.216 -5.312 -28.379 1.00 92.81 169 HIS A O 1
ATOM 1391 N N . PRO A 1 170 ? 17.419 -5.552 -30.267 1.00 91.38 170 PRO A N 1
ATOM 1392 C CA . PRO A 1 170 ? 17.815 -4.144 -30.358 1.00 91.38 170 PRO A CA 1
ATOM 1393 C C . PRO A 1 170 ? 16.644 -3.149 -30.367 1.00 91.38 170 PRO A C 1
ATOM 1395 O O . PRO A 1 170 ? 16.823 -1.988 -29.980 1.00 91.38 170 PRO A O 1
ATOM 1398 N N . GLU A 1 171 ? 15.459 -3.598 -30.777 1.00 91.06 171 GLU A N 1
ATOM 1399 C CA . GLU A 1 171 ? 14.196 -2.862 -30.842 1.00 91.06 171 GLU A CA 1
ATOM 1400 C C . GLU A 1 171 ? 13.452 -2.757 -29.500 1.00 91.06 171 GLU A C 1
ATOM 1402 O O . GLU A 1 171 ? 12.425 -2.073 -29.419 1.00 91.06 171 GLU A O 1
ATOM 1407 N N . ALA A 1 172 ? 13.939 -3.413 -28.441 1.00 93.19 172 ALA A N 1
ATOM 1408 C CA . ALA A 1 172 ? 13.309 -3.361 -27.128 1.00 93.19 172 ALA A CA 1
ATOM 1409 C C . ALA A 1 172 ? 13.204 -1.924 -26.595 1.00 93.19 172 ALA A C 1
ATOM 1411 O O . ALA A 1 172 ? 14.129 -1.114 -26.697 1.00 93.19 172 ALA A O 1
ATOM 1412 N N . THR A 1 173 ? 12.060 -1.611 -25.987 1.00 92.50 173 THR A N 1
ATOM 1413 C CA . THR A 1 173 ? 11.768 -0.287 -25.419 1.00 92.50 173 THR A CA 1
ATOM 1414 C C . THR A 1 173 ? 11.230 -0.413 -24.005 1.00 92.50 173 THR A C 1
ATOM 1416 O O . THR A 1 173 ? 10.576 -1.396 -23.669 1.00 92.50 173 THR A O 1
ATOM 1419 N N . LEU A 1 174 ? 11.475 0.601 -23.177 1.00 92.25 174 LEU A N 1
ATOM 1420 C CA . LEU A 1 174 ? 10.965 0.695 -21.814 1.00 92.25 174 LEU A CA 1
ATOM 1421 C C . LEU A 1 174 ? 10.288 2.048 -21.631 1.00 92.25 174 LEU A C 1
ATOM 1423 O O . LEU A 1 174 ? 10.894 3.092 -21.862 1.00 92.25 174 LEU A O 1
ATOM 1427 N N . VAL A 1 175 ? 9.040 2.025 -21.177 1.00 92.75 175 VAL A N 1
ATOM 1428 C CA . VAL A 1 175 ? 8.344 3.211 -20.678 1.00 92.75 175 VAL A CA 1
ATOM 1429 C C . VAL A 1 175 ? 8.287 3.115 -19.159 1.00 92.75 175 VAL A C 1
ATOM 1431 O O . VAL A 1 175 ? 7.758 2.143 -18.625 1.00 92.75 175 VAL A O 1
ATOM 1434 N N . MET A 1 176 ? 8.825 4.117 -18.465 1.00 91.94 176 MET A N 1
ATOM 1435 C CA . MET A 1 176 ? 8.774 4.222 -17.005 1.00 91.94 176 MET A CA 1
ATOM 1436 C C . MET A 1 176 ? 7.820 5.349 -16.609 1.00 91.94 176 MET A C 1
ATOM 1438 O O . MET A 1 176 ? 7.935 6.456 -17.127 1.00 91.94 176 MET A O 1
ATOM 1442 N N . GLY A 1 177 ? 6.879 5.079 -15.705 1.00 90.50 177 GLY A N 1
ATOM 1443 C CA . GLY A 1 177 ? 5.922 6.068 -15.213 1.00 90.50 177 GLY A CA 1
ATOM 1444 C C . GLY A 1 177 ? 5.730 5.999 -13.700 1.00 90.50 177 GLY A C 1
ATOM 1445 O O . GLY A 1 177 ? 5.540 4.926 -13.134 1.00 90.50 177 GLY A O 1
ATOM 1446 N N . GLY A 1 178 ? 5.725 7.158 -13.047 1.00 89.81 178 GLY A N 1
ATOM 1447 C CA . GLY A 1 178 ? 5.424 7.297 -11.626 1.00 89.81 178 GLY A CA 1
ATOM 1448 C C . GLY A 1 178 ? 6.018 8.567 -11.032 1.00 89.81 178 GLY A C 1
ATOM 1449 O O . GLY A 1 178 ? 6.740 9.298 -11.699 1.00 89.81 178 GLY A O 1
ATOM 1450 N N . GLN A 1 179 ? 5.675 8.851 -9.777 1.00 89.50 179 GLN A N 1
ATOM 1451 C CA . GLN A 1 179 ? 6.139 10.054 -9.086 1.00 89.50 179 GLN A CA 1
ATOM 1452 C C . GLN A 1 179 ? 7.638 9.971 -8.775 1.00 89.50 179 GLN A C 1
ATOM 1454 O O . GLN A 1 179 ? 8.099 8.930 -8.294 1.00 89.50 179 GLN A O 1
ATOM 1459 N N . ASP A 1 180 ? 8.368 11.072 -8.965 1.00 92.44 180 ASP A N 1
ATOM 1460 C CA . ASP A 1 180 ? 9.740 11.170 -8.476 1.00 92.44 180 ASP A CA 1
ATOM 1461 C C . ASP A 1 180 ? 9.788 11.245 -6.947 1.00 92.44 180 ASP A C 1
ATOM 1463 O O . ASP A 1 180 ? 9.047 11.999 -6.308 1.00 92.44 180 ASP A O 1
ATOM 1467 N N . LYS A 1 181 ? 10.651 10.419 -6.359 1.00 91.25 181 LYS A N 1
ATOM 1468 C CA . LYS A 1 181 ? 10.942 10.379 -4.923 1.00 91.25 181 LYS A CA 1
ATOM 1469 C C . LYS A 1 181 ? 12.456 10.355 -4.668 1.00 91.25 181 LYS A C 1
ATOM 1471 O O . LYS A 1 181 ? 12.882 9.853 -3.631 1.00 91.25 181 LYS A O 1
ATOM 1476 N N . GLY A 1 182 ? 13.246 10.890 -5.603 1.00 93.06 182 GLY A N 1
ATOM 1477 C CA . GLY A 1 182 ? 14.684 11.121 -5.445 1.00 93.06 182 GLY A CA 1
ATOM 1478 C C . GLY A 1 182 ? 15.584 10.279 -6.349 1.00 93.06 182 GLY A C 1
ATOM 1479 O O . GLY A 1 182 ? 16.797 10.430 -6.273 1.00 93.06 182 GLY A O 1
ATOM 1480 N N . MET A 1 183 ? 15.032 9.410 -7.204 1.00 93.50 183 MET A N 1
ATOM 1481 C CA . MET A 1 183 ? 15.839 8.561 -8.096 1.00 93.50 183 MET A CA 1
ATOM 1482 C C . MET A 1 183 ? 15.671 8.858 -9.586 1.00 93.50 183 MET A C 1
ATOM 1484 O O . MET A 1 183 ? 16.402 8.276 -10.387 1.00 93.50 183 MET A O 1
ATOM 1488 N N . GLN A 1 184 ? 14.746 9.731 -10.002 1.00 91.75 184 GLN A N 1
ATOM 1489 C CA . GLN A 1 184 ? 14.511 9.945 -11.434 1.00 91.75 184 GLN A CA 1
ATOM 1490 C C . GLN A 1 184 ? 15.775 10.443 -12.156 1.00 91.75 184 GLN A C 1
ATOM 1492 O O . GLN A 1 184 ? 16.168 9.872 -13.172 1.00 91.75 184 GLN A O 1
ATOM 1497 N N . ALA A 1 185 ? 16.468 11.435 -11.594 1.00 91.62 185 ALA A N 1
ATOM 1498 C CA . ALA A 1 185 ? 17.690 11.984 -12.187 1.00 91.62 185 ALA A CA 1
ATOM 1499 C C . ALA A 1 185 ? 18.843 10.963 -12.266 1.00 91.62 185 ALA A C 1
ATOM 1501 O O . ALA A 1 185 ? 19.671 11.012 -13.173 1.00 91.62 185 ALA A O 1
ATOM 1502 N N . GLU A 1 186 ? 18.936 10.035 -11.313 1.00 93.12 186 GLU A N 1
ATOM 1503 C CA . GLU A 1 186 ? 19.921 8.949 -11.354 1.00 93.12 186 GLU A CA 1
ATOM 1504 C C . GLU A 1 186 ? 19.591 7.943 -12.463 1.00 93.12 186 GLU A C 1
ATOM 1506 O O . GLU A 1 186 ? 20.457 7.581 -13.259 1.00 93.12 186 GLU A O 1
ATOM 1511 N N . VAL A 1 187 ? 18.318 7.567 -12.577 1.00 92.12 187 VAL A N 1
ATOM 1512 C CA . VAL A 1 187 ? 17.821 6.663 -13.622 1.00 92.12 187 VAL A CA 1
ATOM 1513 C C . VAL A 1 187 ? 18.040 7.251 -15.017 1.00 92.12 187 VAL A C 1
ATOM 1515 O O . VAL A 1 187 ? 18.499 6.551 -15.921 1.00 92.12 187 VAL A O 1
ATOM 1518 N N . GLU A 1 188 ? 17.789 8.547 -15.193 1.00 89.31 188 GLU A N 1
ATOM 1519 C CA . GLU A 1 188 ? 18.020 9.254 -16.458 1.00 89.31 188 GLU A CA 1
ATOM 1520 C C . GLU A 1 188 ? 19.504 9.406 -16.821 1.00 89.31 188 GLU A C 1
ATOM 1522 O O . GLU A 1 188 ? 19.826 9.500 -18.011 1.00 89.31 188 GLU A O 1
ATOM 1527 N N . ARG A 1 189 ? 20.401 9.447 -15.824 1.00 90.12 189 ARG A N 1
ATOM 1528 C CA . ARG A 1 189 ? 21.858 9.452 -16.036 1.00 90.12 189 ARG A CA 1
ATOM 1529 C C . ARG A 1 189 ? 22.383 8.072 -16.419 1.00 90.12 189 ARG A C 1
ATOM 1531 O O . ARG A 1 189 ? 23.268 7.997 -17.264 1.00 90.12 189 ARG A O 1
ATOM 1538 N N . TYR A 1 190 ? 21.830 7.009 -15.832 1.00 89.88 190 TYR A N 1
ATOM 1539 C CA . TYR A 1 190 ? 22.202 5.631 -16.163 1.00 89.88 190 TYR A CA 1
ATOM 1540 C C . TYR A 1 190 ? 21.755 5.243 -17.583 1.00 89.88 190 TYR A C 1
ATOM 1542 O O . TYR A 1 190 ? 22.466 4.533 -18.286 1.00 89.88 190 TYR A O 1
ATOM 1550 N N . ALA A 1 191 ? 20.582 5.708 -18.028 1.00 82.69 191 ALA A N 1
ATOM 1551 C CA . ALA A 1 191 ? 20.058 5.380 -19.353 1.00 82.69 191 ALA A CA 1
ATOM 1552 C C . ALA A 1 191 ? 20.943 5.956 -20.487 1.00 82.69 191 ALA A C 1
ATOM 1554 O O . ALA A 1 191 ? 21.122 7.183 -20.547 1.00 82.69 191 ALA A O 1
ATOM 1555 N N . PRO A 1 192 ? 21.433 5.124 -21.434 1.00 75.06 192 PRO A N 1
ATOM 1556 C CA . PRO A 1 192 ? 22.273 5.590 -22.534 1.00 75.0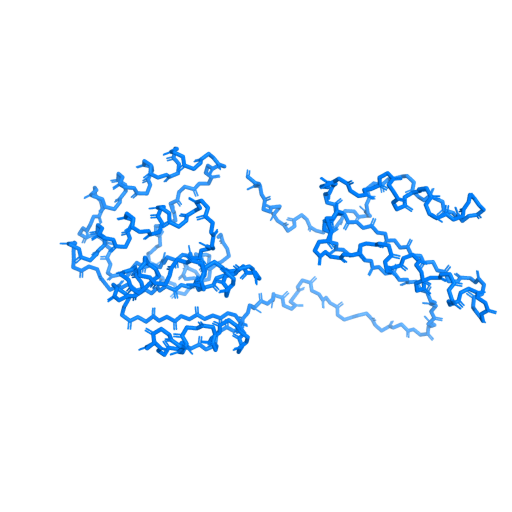6 192 PRO A CA 1
ATOM 1557 C C . PRO A 1 192 ? 21.619 6.732 -23.319 1.00 75.06 192 PRO A C 1
ATOM 1559 O O . PRO A 1 192 ? 20.428 6.693 -23.635 1.00 75.06 192 PRO A O 1
ATOM 1562 N N . ARG A 1 193 ? 22.399 7.763 -23.670 1.00 69.38 193 ARG A N 1
ATOM 1563 C CA . ARG A 1 193 ? 21.896 8.939 -24.413 1.00 69.38 193 ARG A CA 1
ATOM 1564 C C . ARG A 1 193 ? 21.303 8.583 -25.781 1.00 69.38 193 ARG A C 1
ATOM 1566 O O . ARG A 1 193 ? 20.443 9.308 -26.263 1.00 69.38 193 ARG A O 1
ATOM 1573 N N . SER A 1 194 ? 21.735 7.469 -26.370 1.00 63.09 194 SER A N 1
ATOM 1574 C CA . SER A 1 194 ? 21.252 6.937 -27.649 1.00 63.09 194 SER A CA 1
ATOM 1575 C C . SER A 1 194 ? 19.855 6.310 -27.578 1.00 63.09 194 SER A C 1
ATOM 1577 O O . SER A 1 194 ? 19.291 5.947 -28.609 1.00 63.09 194 SER A O 1
ATOM 1579 N N . TRP A 1 195 ? 19.284 6.130 -26.384 1.00 71.00 195 TRP A N 1
ATOM 1580 C CA . TRP A 1 195 ? 17.969 5.514 -26.235 1.00 71.00 195 TRP A CA 1
ATOM 1581 C C . TRP A 1 195 ? 16.852 6.553 -26.388 1.00 71.00 195 TRP A C 1
ATOM 1583 O O . TRP A 1 195 ? 16.957 7.651 -25.834 1.00 71.00 195 TRP A O 1
ATOM 1593 N N . PRO A 1 196 ? 15.759 6.223 -27.102 1.00 63.69 196 PRO A N 1
ATOM 1594 C CA . PRO A 1 196 ? 14.668 7.160 -27.334 1.00 63.69 196 PRO A CA 1
ATOM 1595 C C . PRO A 1 196 ? 14.021 7.583 -26.011 1.00 63.69 196 PRO A C 1
ATOM 1597 O O . PRO A 1 196 ? 13.413 6.780 -25.304 1.00 63.69 196 PRO A O 1
ATOM 1600 N N . ARG A 1 197 ? 14.132 8.875 -25.685 1.00 62.56 197 ARG A N 1
ATOM 1601 C CA . ARG A 1 197 ? 13.492 9.487 -24.516 1.00 62.56 197 ARG A CA 1
ATOM 1602 C C . ARG A 1 197 ? 12.147 10.061 -24.940 1.00 62.56 197 ARG A C 1
ATOM 1604 O O . ARG A 1 197 ? 12.092 11.118 -25.563 1.00 62.56 197 ARG A O 1
ATOM 1611 N N . ARG A 1 198 ? 11.043 9.403 -24.584 1.00 56.75 198 ARG A N 1
ATOM 1612 C CA . ARG A 1 198 ? 9.736 10.073 -24.628 1.00 56.75 198 ARG A CA 1
ATOM 1613 C C . ARG A 1 198 ? 9.644 11.020 -23.433 1.00 56.75 198 ARG A C 1
ATOM 1615 O O . ARG A 1 198 ? 9.449 10.570 -22.310 1.00 56.75 198 ARG A O 1
ATOM 1622 N N . ARG A 1 199 ? 9.782 12.327 -23.679 1.00 44.66 199 ARG A N 1
ATOM 1623 C CA . ARG A 1 199 ? 9.285 13.349 -22.750 1.00 44.66 199 ARG A CA 1
ATOM 1624 C C . ARG A 1 199 ? 7.786 13.477 -22.976 1.00 44.66 199 ARG A C 1
ATOM 1626 O O . ARG A 1 199 ? 7.356 13.793 -24.079 1.00 44.66 199 ARG A O 1
ATOM 1633 N N . GLY A 1 200 ? 7.004 13.186 -21.952 1.00 42.56 200 GLY A N 1
ATOM 1634 C CA . GLY A 1 200 ? 5.553 13.278 -22.009 1.00 42.56 200 GLY A CA 1
ATOM 1635 C C . GLY A 1 200 ? 4.934 12.302 -21.030 1.00 42.56 200 GLY A C 1
ATOM 1636 O O . GLY A 1 200 ? 5.436 11.187 -20.867 1.00 42.56 200 GLY A O 1
ATOM 1637 N N . ALA A 1 201 ? 3.863 12.737 -20.367 1.00 39.25 201 ALA A N 1
ATOM 1638 C CA . ALA A 1 201 ? 3.058 11.862 -19.533 1.00 39.25 201 ALA A CA 1
ATOM 1639 C C . ALA A 1 201 ? 2.727 10.576 -20.317 1.00 39.25 201 ALA A C 1
ATOM 1641 O O . ALA A 1 201 ? 2.520 10.649 -21.537 1.00 39.25 201 ALA A O 1
ATOM 1642 N N . PRO A 1 202 ? 2.700 9.394 -19.670 1.00 43.59 202 PRO A N 1
ATOM 1643 C CA . PRO A 1 202 ? 2.157 8.204 -20.316 1.00 43.59 202 PRO A CA 1
ATOM 1644 C C . PRO A 1 202 ? 0.803 8.562 -20.956 1.00 43.59 202 PRO A C 1
ATOM 1646 O O . PRO A 1 202 ? 0.110 9.418 -20.397 1.00 43.59 202 PRO A O 1
ATOM 1649 N N . PRO A 1 203 ? 0.434 7.964 -22.112 1.00 40.28 203 PRO A N 1
ATOM 1650 C CA . PRO A 1 203 ? -0.901 8.163 -22.685 1.00 40.28 203 PRO A CA 1
ATOM 1651 C C . PRO A 1 203 ? -1.898 8.030 -21.547 1.00 40.28 203 PRO A C 1
ATOM 1653 O O . PRO A 1 203 ? -1.737 7.064 -20.798 1.00 40.28 203 PRO A O 1
ATOM 1656 N N . GLU A 1 204 ? -2.785 9.022 -21.370 1.00 36.84 204 GLU A N 1
ATOM 1657 C CA . GLU A 1 204 ? -3.646 9.145 -20.191 1.00 36.84 204 GLU A CA 1
ATOM 1658 C C . GLU A 1 204 ? -4.161 7.757 -19.816 1.00 36.84 204 GLU A C 1
ATOM 1660 O O . GLU A 1 204 ? -5.067 7.207 -20.443 1.00 36.84 204 GLU A O 1
ATOM 1665 N N . LEU A 1 205 ? -3.518 7.140 -18.818 1.00 39.06 205 LEU A N 1
ATOM 1666 C CA . LEU A 1 205 ? -4.099 5.985 -18.171 1.00 39.06 205 LEU A CA 1
ATOM 1667 C C . LEU A 1 205 ? -5.439 6.517 -17.672 1.00 39.06 205 LEU A C 1
ATOM 1669 O O . LEU A 1 205 ? -5.451 7.655 -17.176 1.00 39.06 205 LEU A O 1
ATOM 1673 N N . PRO A 1 206 ? -6.547 5.763 -17.816 1.00 34.56 206 PRO A N 1
ATOM 1674 C CA . PRO A 1 206 ? -7.819 6.193 -17.256 1.00 34.56 206 PRO A CA 1
ATOM 1675 C C . PRO A 1 206 ? -7.506 6.697 -15.858 1.00 34.56 206 PRO A C 1
ATOM 1677 O O . PRO A 1 206 ? -6.764 6.010 -15.148 1.00 34.56 206 PRO A O 1
ATOM 1680 N N . ARG A 1 207 ? -7.905 7.936 -15.537 1.00 34.94 207 ARG A N 1
ATOM 1681 C CA . ARG A 1 207 ? -7.562 8.594 -14.273 1.00 34.94 207 ARG A CA 1
ATOM 1682 C C . ARG A 1 207 ? -8.157 7.763 -13.138 1.00 34.94 207 ARG A C 1
ATOM 1684 O O . ARG A 1 207 ? -9.218 8.067 -12.605 1.00 34.94 207 ARG A O 1
ATOM 1691 N N . TYR A 1 208 ? -7.481 6.682 -12.777 1.00 42.41 208 TYR A N 1
ATOM 1692 C CA . TYR A 1 208 ? -7.749 5.892 -11.604 1.00 42.41 208 TYR A CA 1
ATOM 1693 C C . TYR A 1 208 ? -7.233 6.7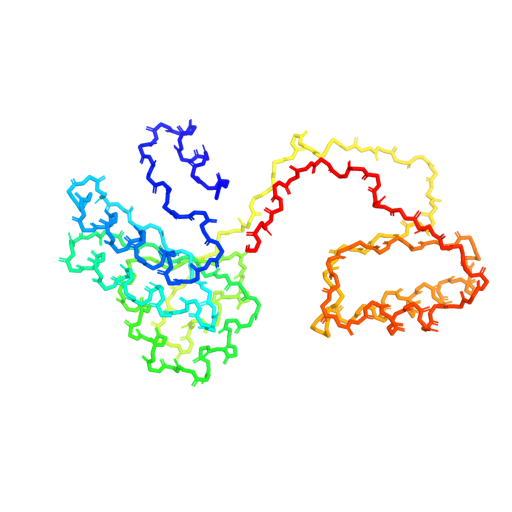60 -10.498 1.00 42.41 208 TYR A C 1
ATOM 1695 O O . TYR A 1 208 ? -6.019 6.830 -10.309 1.00 42.41 208 TYR A O 1
ATOM 1703 N N . GLY A 1 209 ? -8.185 7.506 -9.919 1.00 36.38 209 GLY A N 1
ATOM 1704 C CA . GLY A 1 209 ? -7.987 8.562 -8.944 1.00 36.38 209 GLY A CA 1
ATOM 1705 C C . GLY A 1 209 ? -6.669 8.359 -8.244 1.00 36.38 209 GLY A C 1
ATOM 1706 O O . GLY A 1 209 ? -6.500 7.369 -7.522 1.00 36.38 209 GLY A O 1
ATOM 1707 N N . ALA A 1 210 ? -5.724 9.246 -8.565 1.00 27.67 210 ALA A N 1
ATOM 1708 C CA . ALA A 1 210 ? -4.469 9.323 -7.861 1.00 27.67 210 ALA A CA 1
ATOM 1709 C C . ALA A 1 210 ? -4.786 9.099 -6.383 1.00 27.67 210 ALA A C 1
ATOM 1711 O O . ALA A 1 210 ? -5.763 9.646 -5.860 1.00 27.67 210 ALA A O 1
ATOM 1712 N N . LYS A 1 211 ? -3.973 8.296 -5.697 1.00 30.12 211 LYS A N 1
ATOM 1713 C CA . LYS A 1 211 ? -3.777 8.580 -4.283 1.00 30.12 211 LYS A CA 1
ATOM 1714 C C . LYS A 1 211 ? -3.243 10.011 -4.264 1.00 30.12 211 LYS A C 1
ATOM 1716 O O . LYS A 1 211 ? -2.044 10.213 -4.420 1.00 30.12 211 LYS A O 1
ATOM 1721 N N . THR A 1 212 ? -4.144 10.990 -4.230 1.00 24.50 212 THR A N 1
ATOM 1722 C CA . THR A 1 212 ? -3.858 12.336 -3.773 1.00 24.50 212 THR A CA 1
ATOM 1723 C C . THR A 1 212 ? -3.267 12.106 -2.398 1.00 24.50 212 THR A C 1
ATOM 1725 O O . THR A 1 212 ? -3.947 11.601 -1.502 1.00 24.50 212 THR A O 1
ATOM 1728 N N . ALA A 1 213 ? -1.943 12.256 -2.354 1.00 31.03 213 ALA A N 1
ATOM 1729 C CA . ALA A 1 213 ? -1.149 12.213 -1.143 1.00 31.03 213 ALA A CA 1
ATOM 1730 C C . ALA A 1 213 ? -1.729 13.197 -0.134 1.00 31.03 213 ALA A C 1
ATOM 1732 O O . ALA A 1 213 ? -2.184 14.266 -0.600 1.00 31.03 213 ALA A O 1
#

Secondary structure (DSSP, 8-state):
-HHHHHHHHTT---------SSHHHHHHHHHHHHHHHGGG-SEEEEEE-SGGGHHHHHHHHHHHHHTT-EEEEEE--TTHHHHHHHSHHHHHHHHTT-SEEEESSHHHHHHTGGGT---EE-PPP--GGGS-----SS---EEEEES-B-GGG-HHHHHHHHHHHHTT-TT-EEEEES-BSS-HHHHHHHS-TTS----S--S----------

Foldseek 3Di:
DVVQVVCVVVPDDDDDWDLDPDLVVSLVRLLVCCVVCLVVAQAAEAEDEADPNLVSLQNNLVSCLVSVHAYEYEYDDPCVLVRCVVPVVSVLNRCVSHPAYEYQDPVVQVSCVVSVDGYHHDHDDDDCVLPPDDDDPDDAQEAEAEDEQDVVVVLLVQLVVQVVVCVPRVRHYYDYDDHYPDRPVVSVVSHDPPHDDDDDHDPPDPCPPPSPD

Sequence (213 aa):
MWLSRYFQAAGYEVIAVSASPNRYVRLLDITWTLLRRRRRIDILFLHVYGGASFVVEDVASFIGRCSGHRIIMMLHGGSMPEFMASFPRWTRRVLRRADAIVAPSAFLARAVEPHGFRCGVIPNVIDIRLYPFRLRRAIAPRFFWMRSFHPVYNPLMAVKVLERLRATHPEATLVMGGQDKGMQAEVERYAPRSWPRRRGAPPELPRYGAKTA

Radius of gyration: 21.51 Å; chains: 1; bounding box: 49×32×57 Å